Protein AF-A0A353CR56-F1 (afdb_monomer_lite)

Sequence (359 aa):
MKKGLVLVIVVLFAAVMALQYAQRKGRAPAAGGQPAGGEQGVALPDDASRAVVPDLTADYSGIFSQSSGYDSMAPAAGVYTFAACESGTVEAITRDHGRIWGHSVETGQGFTDEENREIYGMLSSLVACGVVRGGDIGACGSLPGEFSDAKNKKIGFHESPSGQCLADASKVLFASFSAGLTKSASACHMYLSSDRLKNSRLSPADACTAVASGLPDTCETLRKIFEGRNDETFGRTIPPECYLAFPRKQSDCRDAGCKELSQLYEAMAAKNPDRCPAGTLKQLCSAAITYDDKVCAAMQKKLSQTYCAHYAKLEKAKGKYLGMTAAEEKAARAADALNEKAAKERQEKLDKSIREQMR

pLDDT: mean 73.26, std 21.08, range [23.86, 97.62]

Structure (mmCIF, N/CA/C/O backbone):
data_AF-A0A353CR56-F1
#
_entry.id   AF-A0A353CR56-F1
#
loop_
_atom_site.group_PDB
_atom_site.id
_atom_site.type_symbol
_atom_site.label_atom_id
_atom_site.label_alt_id
_atom_site.label_comp_id
_atom_site.label_asym_id
_atom_site.label_entity_id
_atom_site.label_seq_id
_atom_site.pdbx_PDB_ins_code
_atom_site.Cartn_x
_atom_site.Cartn_y
_atom_site.Cartn_z
_atom_site.occupancy
_atom_site.B_iso_or_equiv
_atom_site.auth_seq_id
_atom_site.auth_comp_id
_atom_site.auth_asym_id
_atom_site.auth_atom_id
_atom_site.pdbx_PDB_model_num
ATOM 1 N N . MET A 1 1 ? -58.632 -5.780 32.288 1.00 52.41 1 MET A N 1
ATOM 2 C CA . MET A 1 1 ? -58.189 -4.935 31.152 1.00 52.41 1 MET A CA 1
ATOM 3 C C . MET A 1 1 ? -56.845 -5.338 30.511 1.00 52.41 1 MET A C 1
ATOM 5 O O . MET A 1 1 ? -56.470 -4.713 29.536 1.00 52.41 1 MET A O 1
ATOM 9 N N . LYS A 1 2 ? -56.123 -6.387 30.960 1.00 56.84 2 LYS A N 1
ATOM 10 C CA . LYS A 1 2 ? -54.829 -6.796 30.349 1.00 56.84 2 LYS A CA 1
ATOM 11 C C . LYS A 1 2 ? -54.921 -7.885 29.262 1.00 56.84 2 LYS A C 1
ATOM 13 O O . LYS A 1 2 ? -53.969 -8.086 28.522 1.00 56.84 2 LYS A O 1
ATOM 18 N N . LYS A 1 3 ? -56.069 -8.562 29.130 1.00 61.19 3 LYS A N 1
ATOM 19 C CA . LYS A 1 3 ? -56.271 -9.648 28.147 1.00 61.19 3 LYS A CA 1
ATOM 20 C C . LYS A 1 3 ? -56.607 -9.148 26.731 1.00 61.19 3 LYS A C 1
ATOM 22 O O . LYS A 1 3 ? -56.350 -9.858 25.771 1.00 61.19 3 LYS A O 1
ATOM 27 N N . GLY A 1 4 ? -57.111 -7.916 26.598 1.00 66.75 4 GLY A N 1
ATOM 28 C CA . GLY A 1 4 ? -57.407 -7.309 25.292 1.00 66.75 4 GLY A CA 1
ATOM 29 C C . GLY A 1 4 ? -56.159 -6.851 24.532 1.00 66.75 4 GLY A C 1
ATOM 30 O O . GLY A 1 4 ? -56.093 -7.005 23.319 1.00 66.75 4 GLY A O 1
ATOM 31 N N . LEU A 1 5 ? -55.133 -6.366 25.243 1.00 73.94 5 LEU A N 1
ATOM 32 C CA . LEU A 1 5 ? -53.907 -5.843 24.627 1.00 73.94 5 LEU A CA 1
ATOM 33 C C . LEU A 1 5 ? -53.109 -6.936 23.897 1.00 73.94 5 LEU A C 1
ATOM 35 O O . LEU A 1 5 ? -52.594 -6.709 22.809 1.00 73.94 5 LEU A O 1
ATOM 39 N N . VAL A 1 6 ? -53.059 -8.144 24.467 1.00 77.31 6 VAL A N 1
ATOM 40 C CA . VAL A 1 6 ? -52.368 -9.287 23.848 1.00 77.31 6 VAL A CA 1
ATOM 41 C C . VAL A 1 6 ? -53.055 -9.697 22.544 1.00 77.31 6 VAL A C 1
ATOM 43 O O . VAL A 1 6 ? -52.383 -9.992 21.562 1.00 77.31 6 VAL A O 1
ATOM 46 N N . LEU A 1 7 ? -54.389 -9.641 22.500 1.00 80.50 7 LEU A N 1
ATOM 47 C CA . LEU A 1 7 ? -55.160 -10.005 21.312 1.00 80.50 7 LEU A CA 1
ATOM 48 C C . LEU A 1 7 ? -54.949 -8.991 20.175 1.00 80.50 7 LEU A C 1
ATOM 50 O O . LEU A 1 7 ? -54.779 -9.390 19.027 1.00 80.50 7 LEU A O 1
ATOM 54 N N . VAL A 1 8 ? -54.838 -7.698 20.499 1.00 82.12 8 VAL A N 1
ATOM 55 C CA . VAL A 1 8 ? -54.502 -6.648 19.520 1.00 82.12 8 VAL A CA 1
ATOM 56 C C . VAL A 1 8 ? -53.094 -6.842 18.949 1.00 82.12 8 VAL A C 1
ATOM 58 O O . VAL A 1 8 ? -52.917 -6.745 17.738 1.00 82.12 8 VAL A O 1
ATOM 61 N N . ILE A 1 9 ? -52.103 -7.177 19.784 1.00 82.88 9 ILE A N 1
ATOM 62 C CA . ILE A 1 9 ? -50.715 -7.391 19.336 1.00 82.88 9 ILE A CA 1
ATOM 63 C C . ILE A 1 9 ? -50.610 -8.608 18.407 1.00 82.88 9 ILE A C 1
ATOM 65 O O . ILE A 1 9 ? -49.941 -8.534 17.378 1.00 82.88 9 ILE A O 1
ATOM 69 N N . VAL A 1 10 ? -51.303 -9.707 18.724 1.00 85.50 10 VAL A N 1
ATOM 70 C CA . VAL A 1 10 ? -51.298 -10.922 17.891 1.00 85.50 10 VAL A CA 1
ATOM 71 C C . VAL A 1 10 ? -51.952 -10.666 16.528 1.00 85.50 10 VAL A C 1
ATOM 73 O O . VAL A 1 10 ? -51.424 -11.102 15.506 1.00 85.50 10 VAL A O 1
ATOM 76 N N . VAL A 1 11 ? -53.050 -9.903 16.487 1.00 87.94 11 VAL A N 1
ATOM 77 C CA . VAL A 1 11 ? -53.709 -9.518 15.227 1.00 87.94 11 VAL A CA 1
ATOM 78 C C . VAL A 1 11 ? -52.810 -8.605 14.385 1.00 87.94 11 VAL A C 1
ATOM 80 O O . VAL A 1 11 ? -52.715 -8.792 13.172 1.00 87.94 11 VAL A O 1
ATOM 83 N N . LEU A 1 12 ? -52.088 -7.671 15.012 1.00 85.56 12 LEU A N 1
ATOM 84 C CA . LEU A 1 12 ? -51.149 -6.789 14.311 1.00 85.56 12 LEU A CA 1
ATOM 85 C C . LEU A 1 12 ? -49.965 -7.564 13.716 1.00 85.56 12 LEU A C 1
ATOM 87 O O . LEU A 1 12 ? -49.585 -7.325 12.571 1.00 85.56 12 LEU A O 1
ATOM 91 N N . PHE A 1 13 ? -49.423 -8.539 14.450 1.00 85.12 13 PHE A N 1
ATOM 92 C CA . PHE A 1 13 ? -48.342 -9.397 13.956 1.00 85.12 13 PHE A CA 1
ATOM 93 C C . PHE A 1 13 ? -48.787 -10.267 12.774 1.00 85.12 13 PHE A C 1
ATOM 95 O O . PHE A 1 13 ? -48.057 -10.399 11.789 1.00 85.12 13 PHE A O 1
ATOM 102 N N . ALA A 1 14 ? -50.006 -10.812 12.835 1.00 85.06 14 ALA A N 1
ATOM 103 C CA . ALA A 1 14 ? -50.590 -11.575 11.735 1.00 85.06 14 ALA A CA 1
ATOM 104 C C . ALA A 1 14 ? -50.808 -10.706 10.480 1.00 85.06 14 ALA A C 1
ATOM 106 O O . ALA A 1 14 ? -50.533 -11.156 9.367 1.00 85.06 14 ALA A O 1
ATOM 107 N N . ALA A 1 15 ? -51.223 -9.445 10.648 1.00 84.69 15 ALA A N 1
ATOM 108 C CA . ALA A 1 15 ? -51.404 -8.506 9.541 1.00 84.69 15 ALA A CA 1
ATOM 109 C C . ALA A 1 15 ? -50.075 -8.133 8.855 1.00 84.69 15 ALA A C 1
ATOM 111 O O . ALA A 1 15 ? -50.001 -8.118 7.625 1.00 84.69 15 ALA A O 1
ATOM 112 N N . VAL A 1 16 ? -49.005 -7.899 9.627 1.00 85.81 16 VAL A N 1
ATOM 113 C CA . VAL A 1 16 ? -47.663 -7.614 9.078 1.00 85.81 16 VAL A CA 1
ATOM 114 C C . VAL A 1 16 ? -47.111 -8.823 8.317 1.00 85.81 16 VAL A C 1
ATOM 116 O O . VAL A 1 16 ? -46.583 -8.667 7.215 1.00 85.81 16 VAL A O 1
ATOM 119 N N . MET A 1 17 ? -47.292 -10.035 8.851 1.00 78.88 17 MET A N 1
ATOM 120 C CA . MET A 1 17 ? -46.910 -11.276 8.167 1.00 78.88 17 MET A CA 1
ATOM 121 C C . MET A 1 17 ? -47.684 -11.477 6.855 1.00 78.88 17 MET A C 1
ATOM 123 O O . MET A 1 17 ? -47.084 -11.836 5.841 1.00 78.88 17 MET A O 1
ATOM 127 N N . ALA A 1 18 ? -48.990 -11.191 6.833 1.00 77.69 18 ALA A N 1
ATOM 128 C CA . ALA A 1 18 ? -49.805 -11.282 5.620 1.00 77.69 18 ALA A CA 1
ATOM 129 C C . ALA A 1 18 ? -49.363 -10.274 4.539 1.00 77.69 18 ALA A C 1
ATOM 131 O O . ALA A 1 18 ? -49.290 -10.628 3.361 1.00 77.69 18 ALA A O 1
ATOM 132 N N . LEU A 1 19 ? -48.994 -9.050 4.935 1.00 76.94 19 LEU A N 1
ATOM 133 C CA . LEU A 1 19 ? -48.444 -8.023 4.041 1.00 76.94 19 LEU A CA 1
ATOM 134 C C . LEU A 1 19 ? -47.088 -8.430 3.447 1.00 76.94 19 LEU A C 1
ATOM 136 O O . LEU A 1 19 ? -46.892 -8.321 2.236 1.00 76.94 19 LEU A O 1
ATOM 140 N N . GLN A 1 20 ? -46.173 -8.961 4.263 1.00 77.12 20 GLN A N 1
ATOM 141 C CA . GLN A 1 20 ? -44.883 -9.462 3.774 1.00 77.12 20 GLN A CA 1
ATOM 142 C C . GLN A 1 20 ? -45.050 -10.674 2.847 1.00 77.12 20 GLN A C 1
ATOM 144 O O . GLN A 1 20 ? -44.341 -10.796 1.846 1.00 77.12 20 GLN A O 1
ATOM 149 N N . TYR A 1 21 ? -46.010 -11.553 3.142 1.00 79.06 21 TYR A N 1
ATOM 150 C CA . TYR A 1 21 ? -46.332 -12.697 2.293 1.00 79.06 21 TYR A CA 1
ATOM 151 C C . TYR A 1 21 ? -46.914 -12.257 0.939 1.00 79.06 21 TYR A C 1
ATOM 153 O O . TYR A 1 21 ? -46.490 -12.767 -0.098 1.00 79.06 21 TYR A O 1
ATOM 161 N N . ALA A 1 22 ? -47.801 -11.257 0.913 1.00 74.56 22 ALA A N 1
ATOM 162 C CA . ALA A 1 22 ? -48.337 -10.692 -0.328 1.00 74.56 22 ALA A CA 1
ATOM 163 C C . ALA A 1 22 ? -47.251 -10.004 -1.180 1.00 74.56 22 ALA A C 1
ATOM 165 O O . ALA A 1 22 ? -47.207 -10.205 -2.394 1.00 74.56 22 ALA A O 1
ATOM 166 N N . GLN A 1 23 ? -46.317 -9.273 -0.556 1.00 70.00 23 GLN A N 1
ATOM 167 C CA . GLN A 1 23 ? -45.180 -8.661 -1.260 1.00 70.00 23 GLN A CA 1
ATOM 168 C C . GLN A 1 23 ? -44.222 -9.700 -1.859 1.00 70.00 23 GLN A C 1
ATOM 170 O O . GLN A 1 23 ? -43.692 -9.495 -2.951 1.00 70.00 23 GLN A O 1
ATOM 175 N N . ARG A 1 24 ? -44.019 -10.836 -1.181 1.00 63.50 24 ARG A N 1
ATOM 176 C CA . ARG A 1 24 ? -43.203 -11.944 -1.703 1.00 63.50 24 ARG A CA 1
ATOM 177 C C . ARG A 1 24 ? -43.911 -12.723 -2.811 1.00 63.50 24 ARG A C 1
ATOM 179 O O . ARG A 1 24 ? -43.245 -13.182 -3.730 1.00 63.50 24 ARG A O 1
ATOM 186 N N . LYS A 1 25 ? -45.242 -12.838 -2.760 1.00 62.38 25 LYS A N 1
ATOM 187 C CA . LYS A 1 25 ? -46.038 -13.565 -3.764 1.00 62.38 25 LYS A CA 1
ATOM 188 C C . LYS A 1 25 ? -46.331 -12.740 -5.030 1.00 62.38 25 LYS A C 1
ATOM 190 O O . LYS A 1 25 ? -46.610 -13.324 -6.069 1.00 62.38 25 LYS A O 1
ATOM 195 N N . GLY A 1 26 ? -46.235 -11.406 -4.960 1.00 43.53 26 GLY A N 1
ATOM 196 C CA . GLY A 1 26 ? -46.428 -10.487 -6.094 1.00 43.53 26 GLY A CA 1
ATOM 197 C C . GLY A 1 26 ? -45.198 -10.261 -6.986 1.00 43.53 26 GLY A C 1
ATOM 198 O O . GLY A 1 26 ? -45.321 -9.642 -8.040 1.00 43.53 26 GLY A O 1
ATOM 199 N N . ARG A 1 27 ? -44.014 -10.763 -6.608 1.00 40.84 27 ARG A N 1
ATOM 200 C CA . ARG A 1 27 ? -42.834 -10.770 -7.488 1.00 40.84 27 ARG A CA 1
ATOM 201 C C . ARG A 1 27 ? -42.826 -12.053 -8.316 1.00 40.84 27 ARG A C 1
ATOM 203 O O . ARG A 1 27 ? -42.249 -13.058 -7.913 1.00 40.84 27 ARG A O 1
ATOM 210 N N . ALA A 1 28 ? -43.485 -12.011 -9.472 1.00 36.09 28 ALA A N 1
ATOM 211 C CA . ALA A 1 28 ? -43.243 -12.986 -10.528 1.00 36.09 28 ALA A CA 1
ATOM 212 C C . ALA A 1 28 ? -41.765 -12.906 -10.981 1.00 36.09 28 ALA A C 1
ATOM 214 O O . ALA A 1 28 ? -41.190 -11.813 -10.996 1.00 36.09 28 ALA A O 1
ATOM 215 N N . PRO A 1 29 ? -41.136 -14.040 -11.328 1.00 42.19 29 PRO A N 1
ATOM 216 C CA . PRO A 1 29 ? -39.748 -14.080 -11.761 1.00 42.19 29 PRO A CA 1
ATOM 217 C C . PRO A 1 29 ? -39.631 -13.479 -13.166 1.00 42.19 29 PRO A C 1
ATOM 219 O O . PRO A 1 29 ? -40.310 -13.926 -14.090 1.00 42.19 29 PRO A O 1
ATOM 222 N N . ALA A 1 30 ? -38.752 -12.492 -13.352 1.00 35.91 30 ALA A N 1
ATOM 223 C CA . ALA A 1 30 ? -38.241 -12.210 -14.688 1.00 35.91 30 ALA A CA 1
ATOM 224 C C . ALA A 1 30 ? -37.395 -13.423 -15.104 1.00 35.91 30 ALA A C 1
ATOM 226 O O . ALA A 1 30 ? -36.447 -13.798 -14.413 1.00 35.91 30 ALA A O 1
ATOM 227 N N . ALA A 1 31 ? -37.849 -14.092 -16.159 1.00 34.34 31 ALA A N 1
ATOM 228 C CA . ALA A 1 31 ? -37.399 -15.396 -16.608 1.00 34.34 31 ALA A CA 1
ATOM 229 C C . ALA A 1 31 ? -35.879 -15.468 -16.827 1.00 34.34 31 ALA A C 1
ATOM 231 O O . ALA A 1 31 ? -35.292 -14.637 -17.516 1.00 34.34 31 ALA A O 1
ATOM 232 N N . GLY A 1 32 ? -35.270 -16.510 -16.260 1.00 34.12 32 GLY A N 1
ATOM 233 C CA . GLY A 1 32 ? -33.962 -17.004 -16.664 1.00 34.12 32 GLY A CA 1
ATOM 234 C C . GLY A 1 32 ? -34.053 -17.892 -17.905 1.00 34.12 32 GLY A C 1
ATOM 235 O O . GLY A 1 32 ? -35.124 -18.378 -18.270 1.00 34.12 32 GLY A O 1
ATOM 236 N N . GLY A 1 33 ? -32.898 -18.142 -18.513 1.00 27.69 33 GLY A N 1
ATOM 237 C CA . GLY A 1 33 ? -32.748 -19.133 -19.569 1.00 27.69 33 GLY A CA 1
ATOM 238 C C . GLY A 1 33 ? -31.311 -19.239 -20.059 1.00 27.69 33 GLY A C 1
ATOM 239 O O . GLY A 1 33 ? -30.980 -18.719 -21.114 1.00 27.69 33 GLY A O 1
ATOM 240 N N . GLN A 1 34 ? -30.469 -19.930 -19.294 1.00 35.31 34 GLN A N 1
ATOM 241 C CA . GLN A 1 34 ? -29.255 -20.565 -19.810 1.00 35.31 34 GLN A CA 1
ATOM 242 C C . GLN A 1 34 ? -29.620 -22.013 -20.178 1.00 35.31 34 GLN A C 1
ATOM 244 O O . GLN A 1 34 ? -30.322 -22.669 -19.403 1.00 35.31 34 GLN A O 1
ATOM 249 N N . PRO A 1 35 ? -29.123 -22.533 -21.310 1.00 34.38 35 PRO A N 1
ATOM 250 C CA . PRO A 1 35 ? -28.463 -23.829 -21.248 1.00 34.38 35 PRO A CA 1
ATOM 251 C C . PRO A 1 35 ? -27.080 -23.810 -21.916 1.00 34.38 35 PRO A C 1
ATOM 253 O O . PRO A 1 35 ? -26.704 -22.896 -22.642 1.00 34.38 35 PRO A O 1
ATOM 256 N N . ALA A 1 36 ? -26.311 -24.827 -21.552 1.00 36.72 36 ALA A N 1
ATOM 257 C CA . ALA A 1 36 ? -24.879 -25.000 -21.728 1.00 36.72 36 ALA A CA 1
ATOM 258 C C . ALA A 1 36 ? -24.388 -25.206 -23.176 1.00 36.72 36 ALA A C 1
ATOM 260 O O . ALA A 1 36 ? -25.083 -25.801 -23.993 1.00 36.72 36 ALA A O 1
ATOM 261 N N . GLY A 1 37 ? -23.108 -24.866 -23.390 1.00 35.12 37 GLY A N 1
ATOM 262 C CA . GLY A 1 37 ? -22.206 -25.532 -24.339 1.00 35.12 37 GLY A CA 1
ATOM 263 C C . GLY A 1 37 ? -22.071 -24.892 -25.723 1.00 35.12 37 GLY A C 1
ATOM 264 O O . GLY A 1 37 ? -22.938 -25.065 -26.568 1.00 35.12 37 GLY A O 1
ATOM 265 N N . GLY A 1 38 ? -20.927 -24.248 -25.978 1.00 24.66 38 GLY A N 1
ATOM 266 C CA . GLY A 1 38 ? -20.474 -23.881 -27.324 1.00 24.66 38 GLY A CA 1
ATOM 267 C C . GLY A 1 38 ? -19.598 -22.630 -27.336 1.00 24.66 38 GLY A C 1
ATOM 268 O O . GLY A 1 38 ? -20.040 -21.562 -26.924 1.00 24.66 38 GLY A O 1
ATOM 269 N N . GLU A 1 39 ? -18.353 -22.765 -27.795 1.00 42.84 39 GLU A N 1
ATOM 270 C CA . GLU A 1 39 ? -17.490 -21.645 -28.177 1.00 42.84 39 GLU A CA 1
ATOM 271 C C . GLU A 1 39 ? -18.221 -20.726 -29.165 1.00 42.84 39 GLU A C 1
ATOM 273 O O . GLU A 1 39 ? -18.675 -21.200 -30.202 1.00 42.84 39 GLU A O 1
ATOM 278 N N . GLN A 1 40 ? -18.301 -19.425 -28.873 1.00 27.00 40 GLN A N 1
ATOM 279 C CA . GLN A 1 40 ? -18.335 -18.348 -29.870 1.00 27.00 40 GLN A CA 1
ATOM 280 C C . GLN A 1 40 ? -18.249 -16.991 -29.165 1.00 27.00 40 GLN A C 1
ATOM 282 O O . GLN A 1 40 ? -19.062 -16.656 -28.303 1.00 27.00 40 GLN A O 1
ATOM 287 N N . GLY A 1 41 ? -17.218 -16.221 -29.519 1.00 36.06 41 GLY A N 1
ATOM 288 C CA . GLY A 1 41 ? -17.051 -14.843 -29.077 1.00 36.06 41 GLY A CA 1
ATOM 289 C C . GLY A 1 41 ? -18.220 -13.977 -29.539 1.00 36.06 41 GLY A C 1
ATOM 290 O O . GLY A 1 41 ? -18.634 -14.043 -30.694 1.00 36.06 41 GLY A O 1
ATOM 291 N N . VAL A 1 42 ? -18.732 -13.152 -28.631 1.00 27.70 42 VAL A N 1
ATOM 292 C CA . VAL A 1 42 ? -19.691 -12.097 -28.957 1.00 27.70 42 VAL A CA 1
ATOM 293 C C . VAL A 1 42 ? -18.906 -10.798 -29.089 1.00 27.70 42 VAL A C 1
ATOM 295 O O . VAL A 1 42 ? -18.254 -10.359 -28.141 1.00 27.70 42 VAL A O 1
ATOM 298 N N . ALA A 1 43 ? -18.933 -10.223 -30.291 1.00 33.66 43 ALA A N 1
ATOM 299 C CA . ALA A 1 43 ? -18.340 -8.930 -30.597 1.00 33.66 43 ALA A CA 1
ATOM 300 C C . ALA A 1 43 ? -18.988 -7.826 -29.746 1.00 33.66 43 ALA A C 1
ATOM 302 O O . ALA A 1 43 ? -20.214 -7.743 -29.646 1.00 33.66 43 ALA A O 1
ATOM 303 N N . LEU A 1 44 ? -18.155 -6.982 -29.136 1.00 28.72 44 LEU A N 1
ATOM 304 C CA . LEU A 1 44 ? -18.598 -5.740 -28.507 1.00 28.72 44 LEU A CA 1
ATOM 305 C C . LEU A 1 44 ? -19.064 -4.758 -29.601 1.00 28.72 44 LEU A C 1
ATOM 307 O O . LEU A 1 44 ? -18.445 -4.726 -30.664 1.00 28.72 44 LEU A O 1
ATOM 311 N N . PRO A 1 45 ? -20.127 -3.965 -29.366 1.00 29.77 45 PRO A N 1
ATOM 312 C CA . PRO A 1 45 ? -20.581 -2.940 -30.304 1.00 29.77 45 PRO A CA 1
ATOM 313 C C . PRO A 1 45 ? -19.456 -1.933 -30.601 1.00 29.77 45 PRO A C 1
ATOM 315 O O . PRO A 1 45 ? -18.731 -1.533 -29.686 1.00 29.77 45 PRO A O 1
ATOM 318 N N . ASP A 1 46 ? -19.332 -1.529 -31.872 1.00 32.50 46 ASP A N 1
ATOM 319 C CA . ASP A 1 46 ? -18.215 -0.740 -32.434 1.00 32.50 46 ASP A CA 1
ATOM 320 C C . ASP A 1 46 ? -17.907 0.574 -31.685 1.00 32.50 46 ASP A C 1
ATOM 322 O O . ASP A 1 46 ? -16.794 1.103 -31.758 1.00 32.50 46 ASP A O 1
ATOM 326 N N . ASP A 1 47 ? -18.840 1.059 -30.870 1.00 27.83 47 ASP A N 1
ATOM 327 C CA . ASP A 1 47 ? -18.722 2.325 -30.150 1.00 27.83 47 ASP A CA 1
ATOM 328 C C . ASP A 1 47 ? -17.982 2.221 -28.798 1.00 27.83 47 ASP A C 1
ATOM 330 O O . ASP A 1 47 ? -17.661 3.243 -28.192 1.00 27.83 47 ASP A O 1
ATOM 334 N N . ALA A 1 48 ? -17.615 1.016 -28.339 1.00 27.91 48 ALA A N 1
ATOM 335 C CA . ALA A 1 48 ? -16.754 0.828 -27.158 1.00 27.91 48 ALA A CA 1
ATOM 336 C C . ALA A 1 48 ? -15.248 1.018 -27.453 1.00 27.91 48 ALA A C 1
ATOM 338 O O . ALA A 1 48 ? -14.417 0.943 -26.548 1.00 27.91 48 ALA A O 1
ATOM 339 N N . SER A 1 49 ? -14.880 1.281 -28.713 1.00 29.23 49 SER A N 1
ATOM 340 C CA . SER A 1 49 ? -13.492 1.494 -29.153 1.00 29.23 49 SER A CA 1
ATOM 341 C C . SER A 1 49 ? -13.014 2.950 -29.043 1.00 29.23 49 SER A C 1
ATOM 343 O O . SER A 1 49 ? -11.843 3.244 -29.285 1.00 29.23 49 SER A O 1
ATOM 345 N N . ARG A 1 50 ? -13.886 3.873 -28.621 1.00 29.25 50 ARG A N 1
ATOM 346 C CA . ARG A 1 50 ? -13.519 5.260 -28.311 1.00 29.25 50 ARG A CA 1
ATOM 347 C C . ARG A 1 50 ? -13.720 5.544 -26.830 1.00 29.25 50 ARG A C 1
ATOM 349 O O . ARG A 1 50 ? -14.465 6.441 -26.448 1.00 29.25 50 ARG A O 1
ATOM 356 N N . ALA A 1 51 ? -12.991 4.811 -25.990 1.00 25.77 51 ALA A N 1
ATOM 357 C CA . ALA A 1 51 ? -12.537 5.416 -24.748 1.00 25.77 51 ALA A CA 1
ATOM 358 C C . ALA A 1 51 ? -11.716 6.642 -25.159 1.00 25.77 51 ALA A C 1
ATOM 360 O O . ALA A 1 51 ? -10.616 6.518 -25.697 1.00 25.77 51 ALA A O 1
ATOM 361 N N . VAL A 1 52 ? -12.318 7.819 -25.000 1.00 25.33 52 VAL A N 1
ATOM 362 C CA . VAL A 1 52 ? -11.615 9.095 -24.996 1.00 25.33 52 VAL A CA 1
ATOM 363 C C . VAL A 1 52 ? -10.441 8.904 -24.048 1.00 25.33 52 VAL A C 1
ATOM 365 O O . VAL A 1 52 ? -10.639 8.803 -22.841 1.00 25.33 52 VAL A O 1
ATOM 368 N N . VAL A 1 53 ? -9.237 8.761 -24.604 1.00 28.08 53 VAL A N 1
ATOM 369 C CA . VAL A 1 53 ? -7.995 8.906 -23.853 1.00 28.08 53 VAL A CA 1
ATOM 370 C C . VAL A 1 53 ? -8.061 10.335 -23.330 1.00 28.08 53 VAL A C 1
ATOM 372 O O . VAL A 1 53 ? -8.045 11.254 -24.154 1.00 28.08 53 VAL A O 1
ATOM 375 N N . PRO A 1 54 ? -8.240 10.558 -22.016 1.00 2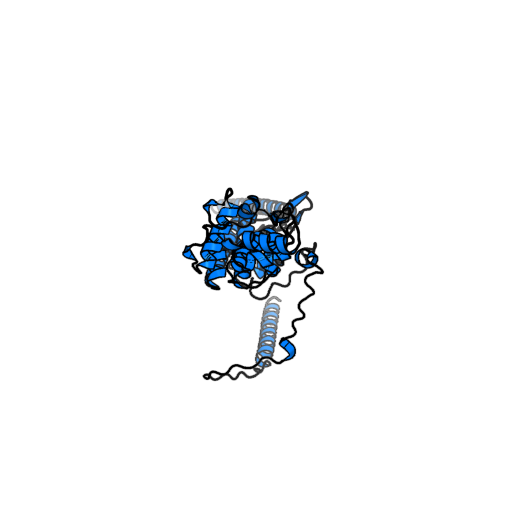7.95 54 PRO A N 1
ATOM 376 C CA . PRO A 1 54 ? -8.171 11.904 -21.488 1.00 27.95 54 PRO A CA 1
ATOM 377 C C . PRO A 1 54 ? -6.787 12.423 -21.848 1.00 27.95 54 PRO A C 1
ATOM 379 O O . PRO A 1 54 ? -5.794 11.713 -21.680 1.00 27.95 54 PRO A O 1
ATOM 382 N N . ASP A 1 55 ? -6.750 13.619 -22.413 1.00 23.86 55 ASP A N 1
ATOM 383 C CA . ASP A 1 55 ? -5.530 14.326 -22.756 1.00 23.86 55 ASP A CA 1
ATOM 384 C C . ASP A 1 55 ? -4.590 14.324 -21.533 1.00 23.86 55 ASP A C 1
ATOM 386 O O . ASP A 1 55 ? -4.845 14.987 -20.527 1.00 23.86 55 ASP A O 1
ATOM 390 N N . LEU A 1 56 ? -3.536 13.499 -21.586 1.00 33.72 56 LEU A N 1
ATOM 391 C CA . LEU A 1 56 ? -2.648 13.136 -20.464 1.00 33.72 56 LEU A CA 1
ATOM 392 C C . LEU A 1 56 ? -1.774 14.303 -19.964 1.00 33.72 56 LEU A C 1
ATOM 394 O O . LEU A 1 56 ? -0.893 14.110 -19.123 1.00 33.72 56 LEU A O 1
ATOM 398 N N . THR A 1 57 ? -2.010 15.514 -20.467 1.00 29.69 57 THR A N 1
ATOM 399 C CA . THR A 1 57 ? -1.325 16.747 -20.069 1.00 29.69 57 THR A CA 1
ATOM 400 C C . THR A 1 57 ? -2.163 17.690 -19.208 1.00 29.69 57 THR A C 1
ATOM 402 O O . THR A 1 57 ? -1.606 18.652 -18.682 1.00 29.69 57 THR A O 1
ATOM 405 N N . ALA A 1 58 ? -3.451 17.417 -18.987 1.00 28.92 58 ALA A N 1
ATOM 406 C CA . ALA A 1 58 ? -4.287 18.218 -18.099 1.00 28.92 58 ALA A CA 1
ATOM 407 C C . ALA A 1 58 ? -4.815 17.362 -16.938 1.00 28.92 58 ALA A C 1
ATOM 409 O O . ALA A 1 58 ? -5.536 16.393 -17.135 1.00 28.92 58 ALA A O 1
ATOM 410 N N . ASP A 1 59 ? -4.471 17.769 -15.717 1.00 31.27 59 ASP A N 1
ATOM 411 C CA . ASP A 1 59 ? -5.082 17.326 -14.459 1.00 31.27 59 ASP A CA 1
ATOM 412 C C . ASP A 1 59 ? -4.598 16.022 -13.787 1.00 31.27 59 ASP A C 1
ATOM 414 O O . ASP A 1 59 ? -5.373 15.203 -13.297 1.00 31.27 59 ASP A O 1
ATOM 418 N N . TYR A 1 60 ? -3.286 15.924 -13.533 1.00 32.78 60 TYR A N 1
ATOM 419 C CA . TYR A 1 60 ? -2.794 15.130 -12.386 1.00 32.78 60 TYR A CA 1
ATOM 420 C C . TYR A 1 60 ? -3.326 15.647 -11.036 1.00 32.78 60 TYR A C 1
ATOM 422 O O . TYR A 1 60 ? -3.240 14.934 -10.038 1.00 32.78 60 TYR A O 1
ATOM 430 N N . SER A 1 61 ? -3.914 16.849 -10.989 1.00 33.06 61 SER A N 1
ATOM 431 C CA . SER A 1 61 ? -4.569 17.355 -9.786 1.00 33.06 61 SER A CA 1
ATOM 432 C C . SER A 1 61 ? -5.796 16.522 -9.400 1.00 33.06 61 SER A C 1
ATOM 434 O O . SER A 1 61 ? -6.105 16.478 -8.223 1.00 33.06 61 SER A O 1
ATOM 436 N N . GLY A 1 62 ? -6.421 15.775 -10.325 1.00 33.19 62 GLY A N 1
ATOM 437 C CA . GLY A 1 62 ? -7.595 14.930 -10.065 1.00 33.19 62 GLY A CA 1
ATOM 438 C C . GLY A 1 62 ? -7.323 13.660 -9.244 1.00 33.19 62 GLY A C 1
ATOM 439 O O . GLY A 1 62 ? -8.173 13.240 -8.468 1.00 33.19 62 GLY A O 1
ATOM 440 N N . ILE A 1 63 ? -6.121 13.074 -9.346 1.00 38.38 63 ILE A N 1
ATOM 441 C CA . ILE A 1 63 ? -5.715 11.900 -8.536 1.00 38.38 63 ILE A CA 1
ATOM 442 C C . ILE A 1 63 ? -5.405 12.325 -7.087 1.00 38.38 63 ILE A C 1
ATOM 444 O O . ILE A 1 63 ? -5.621 11.563 -6.140 1.00 38.38 63 ILE A O 1
ATOM 448 N N . PHE A 1 64 ? -4.955 13.574 -6.918 1.00 34.16 64 PHE A N 1
ATOM 449 C CA . PHE A 1 64 ? -4.738 14.233 -5.627 1.00 34.16 64 PHE A CA 1
ATOM 450 C C . PHE A 1 64 ? -5.941 15.081 -5.164 1.00 34.16 64 PHE A C 1
ATOM 452 O O . PHE A 1 64 ? -5.963 15.531 -4.022 1.00 34.16 64 PHE A O 1
ATOM 459 N N . SER A 1 65 ? -6.965 15.256 -6.005 1.00 35.47 65 SER A N 1
ATOM 460 C CA . SER A 1 65 ? -8.254 15.886 -5.694 1.00 35.47 65 SER A CA 1
ATOM 461 C C . SER A 1 65 ? -9.148 14.845 -5.035 1.00 35.47 65 SER A C 1
ATOM 463 O O . SER A 1 65 ? -10.211 14.464 -5.520 1.00 35.47 65 SER A O 1
ATOM 465 N N . GLN A 1 66 ? -8.674 14.310 -3.918 1.00 39.69 66 GLN A N 1
ATOM 466 C CA . GLN A 1 66 ? -9.551 13.586 -3.019 1.00 39.69 66 GLN A CA 1
ATOM 467 C C . GLN A 1 66 ? -10.244 14.619 -2.155 1.00 39.69 66 GLN A C 1
ATOM 469 O O . GLN A 1 66 ? -9.620 15.563 -1.668 1.00 39.69 66 GLN A O 1
ATOM 474 N N . SER A 1 67 ? -11.561 14.468 -2.031 1.00 35.41 67 SER A N 1
ATOM 475 C CA . SER A 1 67 ? -12.393 15.376 -1.264 1.00 35.41 67 SER A CA 1
ATOM 476 C C . SER A 1 67 ? -11.753 15.610 0.102 1.00 35.41 67 SER A C 1
ATOM 478 O O . SER A 1 67 ? -11.614 14.692 0.906 1.00 35.41 67 SER A O 1
ATOM 480 N N . SER A 1 68 ? -11.430 16.866 0.399 1.00 36.09 68 SER A N 1
ATOM 481 C CA . SER A 1 68 ? -11.038 17.315 1.739 1.00 36.09 68 SER A CA 1
ATOM 482 C C . SER A 1 68 ? -12.136 17.073 2.792 1.00 36.09 68 SER A C 1
ATOM 484 O O . SER A 1 68 ? -11.949 17.377 3.966 1.00 36.09 68 SER A O 1
ATOM 486 N N . GLY A 1 69 ? -13.297 16.555 2.372 1.00 37.56 69 GLY A N 1
ATOM 487 C CA . GLY A 1 69 ? -14.400 16.106 3.207 1.00 37.56 69 GLY A CA 1
ATOM 488 C C . GLY A 1 69 ? -14.505 14.581 3.256 1.00 37.56 69 GLY A C 1
ATOM 489 O O . GLY A 1 69 ? -14.492 13.895 2.232 1.00 37.56 69 GLY A O 1
ATOM 490 N N . TYR A 1 70 ? -14.678 14.067 4.470 1.00 43.12 70 TYR A N 1
ATOM 491 C CA . TYR A 1 70 ? -14.874 12.657 4.810 1.00 43.12 70 TYR A CA 1
ATOM 492 C C . TYR A 1 70 ? -16.281 12.109 4.445 1.00 43.12 70 TYR A C 1
ATOM 494 O O . TYR A 1 70 ? -16.620 11.001 4.852 1.00 43.12 70 TYR A O 1
ATOM 502 N N . ASP A 1 71 ? -17.081 12.826 3.644 1.00 32.38 71 ASP A N 1
ATOM 503 C CA . ASP A 1 71 ? -18.533 12.585 3.517 1.00 32.38 71 ASP A CA 1
ATOM 504 C C . ASP A 1 71 ? -19.000 11.776 2.290 1.00 32.38 71 ASP A C 1
ATOM 506 O O . ASP A 1 71 ? -20.130 11.301 2.264 1.00 32.38 71 ASP A O 1
ATOM 510 N N . SER A 1 72 ? -18.175 11.552 1.267 1.00 34.53 72 SER A N 1
ATOM 511 C CA . SER A 1 72 ? -18.611 10.901 0.013 1.00 34.53 72 SER A CA 1
ATOM 512 C C . SER A 1 72 ? -17.774 9.678 -0.374 1.00 34.53 72 SER A C 1
ATOM 514 O O . SER A 1 72 ? -16.853 9.758 -1.182 1.00 34.53 72 SER A O 1
ATOM 516 N N . MET A 1 73 ? -18.014 8.529 0.264 1.00 44.19 73 MET A N 1
ATOM 517 C CA . MET A 1 73 ? -17.571 7.254 -0.309 1.00 44.19 73 MET A CA 1
ATOM 518 C C . MET A 1 73 ? -18.808 6.500 -0.758 1.00 44.19 73 MET A C 1
ATOM 520 O O . MET A 1 73 ? -19.599 6.057 0.069 1.00 44.19 73 MET A O 1
ATOM 524 N N . ALA A 1 74 ? -18.941 6.321 -2.068 1.00 35.81 74 ALA A N 1
ATOM 525 C CA . ALA A 1 74 ? -19.562 5.110 -2.566 1.00 35.81 74 ALA A CA 1
ATOM 526 C C . ALA A 1 74 ? -18.490 4.010 -2.455 1.00 35.81 74 ALA A C 1
ATOM 528 O O . ALA A 1 74 ? -17.374 4.218 -2.941 1.00 35.81 74 ALA A O 1
ATOM 529 N N . PRO A 1 75 ? -18.760 2.882 -1.784 1.00 39.25 75 PRO A N 1
ATOM 530 C CA . PRO A 1 75 ? -17.823 1.770 -1.759 1.00 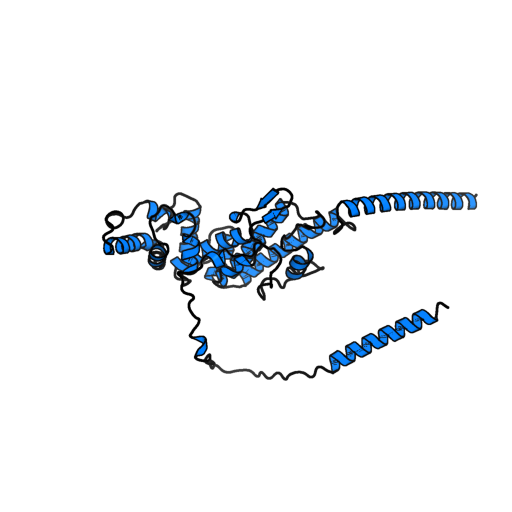39.25 75 PRO A CA 1
ATOM 531 C C . PRO A 1 75 ? -17.527 1.362 -3.204 1.00 39.25 75 PRO A C 1
ATOM 533 O O . PRO A 1 75 ? -18.449 1.167 -3.998 1.00 39.25 75 PRO A O 1
ATOM 536 N N . ALA A 1 76 ? -16.243 1.253 -3.560 1.00 41.53 76 ALA A N 1
ATOM 537 C CA . ALA A 1 76 ? -15.861 0.615 -4.811 1.00 41.53 76 ALA A CA 1
ATOM 538 C C . ALA A 1 76 ? -16.481 -0.789 -4.801 1.00 41.53 76 ALA A C 1
ATOM 540 O O . ALA A 1 76 ? -16.185 -1.597 -3.911 1.00 41.53 76 ALA A O 1
ATOM 541 N N . ALA A 1 77 ? -17.420 -1.031 -5.717 1.00 37.97 77 ALA A N 1
ATOM 542 C CA . ALA A 1 77 ? -18.239 -2.233 -5.716 1.00 37.97 77 ALA A CA 1
ATOM 543 C C . ALA A 1 77 ? -17.338 -3.481 -5.674 1.00 37.97 77 ALA A C 1
ATOM 545 O O . ALA A 1 77 ? -16.529 -3.700 -6.571 1.00 37.97 77 ALA A O 1
ATOM 546 N N . GLY A 1 78 ? -17.467 -4.284 -4.613 1.00 40.62 78 GLY A N 1
ATOM 547 C CA . GLY A 1 78 ? -16.795 -5.582 -4.481 1.00 40.62 78 GLY A CA 1
ATOM 548 C C . GLY A 1 78 ? -15.515 -5.635 -3.636 1.00 40.62 78 GLY A C 1
ATOM 549 O O . GLY A 1 78 ? -15.023 -6.736 -3.413 1.00 40.62 78 GLY A O 1
ATOM 550 N N . VAL A 1 79 ? -14.989 -4.517 -3.113 1.00 44.56 79 VAL A N 1
ATOM 551 C CA . VAL A 1 79 ? -13.762 -4.542 -2.274 1.00 44.56 79 VAL A CA 1
ATOM 552 C C . VAL A 1 79 ? -14.064 -4.743 -0.774 1.00 44.56 79 VAL A C 1
ATOM 554 O O . VAL A 1 79 ? -13.232 -5.261 -0.033 1.00 44.56 79 VAL A O 1
ATOM 557 N N . TYR A 1 80 ? -15.276 -4.403 -0.315 1.00 48.31 80 TYR A N 1
ATOM 558 C CA . TYR A 1 80 ? -15.588 -4.230 1.117 1.00 48.31 80 TYR A CA 1
ATOM 559 C C . TYR A 1 80 ? -16.707 -5.143 1.674 1.00 48.31 80 TYR A C 1
ATOM 561 O O . TYR A 1 80 ? -17.148 -4.974 2.811 1.00 48.31 80 TYR A O 1
ATOM 569 N N . THR A 1 81 ? -17.147 -6.163 0.932 1.00 44.78 81 THR A N 1
ATOM 570 C CA . THR A 1 81 ? -18.395 -6.909 1.212 1.00 44.78 81 THR A CA 1
ATOM 571 C C . THR A 1 81 ? -18.308 -8.021 2.279 1.00 44.78 81 THR A C 1
ATOM 573 O O . THR A 1 81 ? -19.121 -8.944 2.264 1.00 44.78 81 THR A O 1
ATOM 576 N N . PHE A 1 82 ? -17.348 -8.003 3.209 1.00 47.47 82 PHE A N 1
ATOM 577 C CA . PHE A 1 82 ? -17.104 -9.147 4.114 1.00 47.47 82 PHE A CA 1
ATOM 578 C C . PHE A 1 82 ? -17.482 -8.886 5.561 1.00 47.47 82 PHE A C 1
ATOM 580 O O . PHE A 1 82 ? -17.158 -7.824 6.067 1.00 47.47 82 PHE A O 1
ATOM 587 N N . ALA A 1 83 ? -18.085 -9.869 6.241 1.00 45.44 83 ALA A N 1
ATOM 588 C CA . ALA A 1 83 ? -18.332 -9.861 7.687 1.00 45.44 83 ALA A CA 1
ATOM 589 C C . ALA A 1 83 ? -17.006 -9.708 8.455 1.00 45.44 83 ALA A C 1
ATOM 591 O O . ALA A 1 83 ? -16.172 -10.609 8.409 1.00 45.44 83 ALA A O 1
ATOM 592 N N . ALA A 1 84 ? -16.784 -8.572 9.118 1.00 50.50 84 ALA A N 1
ATOM 593 C CA . ALA A 1 84 ? -15.586 -8.344 9.913 1.00 50.50 84 ALA A CA 1
ATOM 594 C C . ALA A 1 84 ? -15.745 -8.772 11.376 1.00 50.50 84 ALA A C 1
ATOM 596 O O . ALA A 1 84 ? -14.708 -8.943 11.993 1.00 50.50 84 ALA A O 1
ATOM 597 N N . CYS A 1 85 ? -16.968 -9.006 11.883 1.00 55.47 85 CYS A N 1
ATOM 598 C CA . CYS A 1 85 ? -17.303 -9.614 13.187 1.00 55.47 85 CYS A CA 1
ATOM 599 C C . CYS A 1 85 ? -18.673 -10.334 13.090 1.00 55.47 85 CYS A C 1
ATOM 601 O O . CYS A 1 85 ? -19.401 -10.112 12.119 1.00 55.47 85 CYS A O 1
ATOM 603 N N . GLU A 1 86 ? -19.091 -11.111 14.108 1.00 47.72 86 GLU A N 1
ATOM 604 C CA . GLU A 1 86 ? -20.474 -11.651 14.220 1.00 47.72 86 GLU A CA 1
ATOM 605 C C . GLU A 1 86 ? -21.564 -10.557 14.113 1.00 47.72 86 GLU A C 1
ATOM 607 O O . GLU A 1 86 ? -22.720 -10.854 13.818 1.00 47.72 86 GLU A O 1
ATOM 612 N N . SER A 1 87 ? -21.187 -9.286 14.294 1.00 41.50 87 SER A N 1
ATOM 613 C CA . SER A 1 87 ? -22.050 -8.104 14.272 1.00 41.50 87 SER A CA 1
ATOM 614 C C . SER A 1 87 ? -22.014 -7.248 12.991 1.00 41.50 87 SER A C 1
ATOM 616 O O . SER A 1 87 ? -22.758 -6.272 12.934 1.00 41.50 87 SER A O 1
ATOM 618 N N . GLY A 1 88 ? -21.238 -7.563 11.938 1.00 48.50 88 GLY A N 1
ATOM 619 C CA . GLY A 1 88 ? -21.322 -6.761 10.699 1.00 48.50 88 GLY A CA 1
ATOM 620 C C . GLY A 1 88 ? -20.221 -6.949 9.657 1.00 48.50 88 GLY A C 1
ATOM 621 O O . GLY A 1 88 ? -19.225 -7.624 9.901 1.00 48.50 88 GLY A O 1
ATOM 622 N N . THR A 1 89 ? -20.411 -6.345 8.475 1.00 53.62 89 THR A N 1
ATOM 623 C CA . THR A 1 89 ? -19.423 -6.291 7.383 1.00 53.62 89 THR A CA 1
ATOM 624 C C . THR A 1 89 ? -18.409 -5.162 7.553 1.00 53.62 89 THR A C 1
ATOM 626 O O . THR A 1 89 ? -18.676 -4.196 8.249 1.00 53.62 89 THR A O 1
ATOM 629 N N . VAL A 1 90 ? -17.251 -5.257 6.901 1.00 52.25 90 VAL A N 1
ATOM 630 C CA . VAL A 1 90 ? -16.264 -4.185 6.724 1.00 52.25 90 VAL A CA 1
ATOM 631 C C . VAL A 1 90 ? -16.959 -2.900 6.264 1.00 52.25 90 VAL A C 1
ATOM 633 O O . VAL A 1 90 ? -16.742 -1.832 6.826 1.00 52.25 90 VAL A O 1
ATOM 636 N N . GLU A 1 91 ? -17.874 -3.016 5.309 1.00 53.53 91 GLU A N 1
ATOM 637 C CA . GLU A 1 91 ? -18.731 -1.925 4.849 1.00 53.53 91 GLU A CA 1
ATOM 638 C C . GLU A 1 91 ? -19.670 -1.390 5.947 1.00 53.53 91 GLU A C 1
ATOM 640 O O . GLU A 1 91 ? -19.774 -0.178 6.124 1.00 53.53 91 GLU A O 1
ATOM 645 N N . ALA A 1 92 ? -20.289 -2.266 6.749 1.00 50.28 92 ALA A N 1
ATOM 646 C CA . ALA A 1 92 ? -21.095 -1.863 7.905 1.00 50.28 92 ALA A CA 1
ATOM 647 C C . ALA A 1 92 ? -20.251 -1.152 8.976 1.00 50.28 92 ALA A C 1
ATOM 649 O O . ALA A 1 92 ? -20.665 -0.132 9.502 1.00 50.28 92 ALA A O 1
ATOM 650 N N . ILE A 1 93 ? -19.031 -1.617 9.230 1.00 50.22 93 ILE A N 1
ATOM 651 C CA . ILE A 1 93 ? -18.085 -1.003 10.166 1.00 50.22 93 ILE A CA 1
ATOM 652 C C . ILE A 1 93 ? -17.637 0.373 9.681 1.00 50.22 93 ILE A C 1
ATOM 654 O O . ILE A 1 93 ? -17.582 1.310 10.470 1.00 50.22 93 ILE A O 1
ATOM 658 N N . THR A 1 94 ? -17.357 0.516 8.385 1.00 53.41 94 THR A N 1
ATOM 659 C CA . THR A 1 94 ? -16.973 1.807 7.789 1.00 53.41 94 THR A CA 1
ATOM 660 C C . THR A 1 94 ? -18.129 2.809 7.853 1.00 53.41 94 THR A C 1
ATOM 662 O O . THR A 1 94 ? -17.917 4.007 8.021 1.00 53.41 94 THR A O 1
ATOM 665 N N . ARG A 1 95 ? -19.368 2.318 7.743 1.00 52.50 95 ARG A N 1
ATOM 666 C CA . ARG A 1 95 ? -20.582 3.121 7.913 1.00 52.50 95 ARG A CA 1
ATOM 667 C C . ARG A 1 95 ? -20.819 3.506 9.378 1.00 52.50 95 ARG A C 1
ATOM 669 O O . ARG A 1 95 ? -21.177 4.648 9.638 1.00 52.50 95 ARG A O 1
ATOM 676 N N . ASP A 1 96 ? -20.613 2.581 10.311 1.00 46.19 96 ASP A N 1
ATOM 677 C CA . ASP A 1 96 ? -21.002 2.741 11.719 1.00 46.19 96 ASP A CA 1
ATOM 678 C C . ASP A 1 96 ? -19.902 3.413 12.576 1.00 46.19 96 ASP A C 1
ATOM 680 O O . ASP A 1 96 ? -20.197 3.992 13.618 1.00 46.19 96 ASP A O 1
ATOM 684 N N . HIS A 1 97 ? -18.638 3.388 12.135 1.00 47.00 97 HIS A N 1
ATOM 685 C CA . HIS A 1 97 ? -17.491 4.021 12.812 1.00 47.00 97 HIS A CA 1
ATOM 686 C C . HIS A 1 97 ? -16.850 5.162 12.002 1.00 47.00 97 HIS A C 1
ATOM 688 O O . HIS A 1 97 ? -15.841 5.738 12.411 1.00 47.00 97 HIS A O 1
ATOM 694 N N . GLY A 1 98 ? -17.440 5.503 10.855 1.00 46.47 98 GLY A N 1
ATOM 695 C CA . GLY A 1 98 ? -16.875 6.448 9.903 1.00 46.47 98 GLY A CA 1
ATOM 696 C C . GLY A 1 98 ? -15.632 5.908 9.189 1.00 46.47 98 GLY A C 1
ATOM 697 O O . GLY A 1 98 ? -15.234 4.749 9.300 1.00 46.47 98 GLY A O 1
ATOM 698 N N . ARG A 1 99 ? -14.983 6.788 8.425 1.00 49.00 99 ARG A N 1
ATOM 699 C CA . ARG A 1 99 ? -13.809 6.445 7.605 1.00 49.00 99 ARG A CA 1
ATOM 700 C C . ARG A 1 99 ? -12.535 6.171 8.416 1.00 49.00 99 ARG A C 1
ATOM 702 O O . ARG A 1 99 ? -11.570 5.661 7.857 1.00 49.00 99 ARG A O 1
ATOM 709 N N . ILE A 1 100 ? -12.509 6.507 9.707 1.00 50.72 100 ILE A N 1
ATOM 710 C CA . ILE A 1 100 ? -11.366 6.287 10.601 1.00 50.72 100 ILE A CA 1
ATOM 711 C C . ILE A 1 100 ? -11.613 4.974 11.356 1.00 50.72 100 ILE A C 1
ATOM 713 O O . ILE A 1 100 ? -12.266 4.935 12.397 1.00 50.72 100 ILE A O 1
ATOM 717 N N . TRP A 1 101 ? -11.109 3.873 10.801 1.00 47.88 101 TRP A N 1
ATOM 718 C CA . TRP A 1 101 ? -11.238 2.551 11.405 1.00 47.88 101 TRP A CA 1
ATOM 719 C C . TRP A 1 101 ? -10.526 2.507 12.748 1.00 47.88 101 TRP A C 1
ATOM 721 O O . TRP A 1 101 ? -9.318 2.694 12.814 1.00 47.88 101 TRP A O 1
ATOM 731 N N . GLY A 1 102 ? -11.293 2.233 13.802 1.00 46.97 102 GLY A N 1
ATOM 732 C CA . GLY A 1 102 ? -10.776 2.150 15.164 1.00 46.97 102 GLY A CA 1
ATOM 733 C C . GLY A 1 102 ? -10.820 3.462 15.941 1.00 46.97 102 GLY A C 1
ATOM 734 O O . GLY A 1 102 ? -10.374 3.495 17.080 1.00 46.97 102 GLY A O 1
ATOM 735 N N . HIS A 1 103 ? -11.427 4.524 15.413 1.00 45.03 103 HIS A N 1
ATOM 736 C CA . HIS A 1 103 ? -11.702 5.723 16.199 1.00 45.03 103 HIS A CA 1
ATOM 737 C C . HIS A 1 103 ? -13.199 6.022 16.142 1.00 45.03 103 HIS A C 1
ATOM 739 O O . HIS A 1 103 ? -13.695 6.500 15.129 1.00 45.03 103 HIS A O 1
ATOM 745 N N . SER A 1 104 ? -13.936 5.797 17.236 1.00 50.56 104 SER A N 1
ATOM 746 C CA . SER A 1 104 ? -15.218 6.490 17.378 1.00 50.56 104 SER A CA 1
ATOM 747 C C . SER A 1 104 ? -14.898 7.958 17.621 1.00 50.56 104 SER A C 1
ATOM 749 O O . SER A 1 104 ? -14.534 8.358 18.731 1.00 50.56 104 SER A O 1
ATOM 751 N N . VAL A 1 105 ? -14.924 8.751 16.553 1.00 48.78 105 VAL A N 1
ATOM 752 C CA . VAL A 1 105 ? -14.638 10.190 16.612 1.00 48.78 105 VAL A CA 1
ATOM 753 C C . VAL A 1 105 ? -15.646 10.887 17.532 1.00 48.78 105 VAL A C 1
ATOM 755 O O . VAL A 1 105 ? -15.271 11.786 18.280 1.00 48.78 105 VAL A O 1
ATOM 758 N N . GLU A 1 106 ? -16.893 10.410 17.554 1.00 48.47 106 GLU A N 1
ATOM 759 C CA . GLU A 1 106 ? -17.966 10.974 18.377 1.00 48.47 106 GLU A CA 1
ATOM 760 C C . GLU A 1 106 ? -17.857 10.588 19.856 1.00 48.47 106 GLU A C 1
ATOM 762 O O . GLU A 1 106 ? -18.088 11.420 20.733 1.00 48.47 106 GLU A O 1
ATOM 767 N N . THR A 1 107 ? -17.471 9.346 20.166 1.00 54.34 107 THR A N 1
ATOM 768 C CA . THR A 1 107 ? -17.506 8.851 21.555 1.00 54.34 107 THR A CA 1
ATOM 769 C C . THR A 1 107 ? -16.140 8.866 22.241 1.00 54.34 107 THR A C 1
ATOM 771 O O . THR A 1 107 ? -16.055 8.720 23.461 1.00 54.34 107 THR A O 1
ATOM 774 N N . GLY A 1 108 ? -15.054 9.060 21.482 1.00 55.38 108 GLY A N 1
ATOM 775 C CA . GLY A 1 108 ? -13.677 9.020 21.983 1.00 55.38 108 GLY A CA 1
ATOM 776 C C . GLY A 1 108 ? -13.226 7.629 22.443 1.00 55.38 108 GLY A C 1
ATOM 777 O O . GLY A 1 108 ? -12.161 7.498 23.045 1.00 55.38 108 GLY A O 1
ATOM 778 N N . GLN A 1 109 ? -14.032 6.596 22.189 1.00 61.97 109 GLN A N 1
ATOM 779 C CA . GLN A 1 109 ? -13.711 5.199 22.454 1.00 61.97 109 GLN A CA 1
ATOM 780 C C . GLN A 1 109 ? -13.222 4.550 21.154 1.00 61.97 109 GLN A C 1
ATOM 782 O O . GLN A 1 109 ? -13.893 4.610 20.127 1.00 61.97 109 GLN A O 1
ATOM 787 N N . GLY A 1 110 ? -12.044 3.940 21.170 1.00 68.38 110 GLY A N 1
ATOM 788 C CA . GLY A 1 110 ? -11.441 3.401 19.960 1.00 68.38 110 GLY A CA 1
ATOM 789 C C . GLY A 1 110 ? -10.281 2.466 20.254 1.00 68.38 110 GLY A C 1
ATOM 790 O O . GLY A 1 110 ? -9.900 2.274 21.410 1.00 68.38 110 GLY A O 1
ATOM 791 N N . PHE A 1 111 ? -9.750 1.893 19.186 1.00 74.19 111 PHE A N 1
ATOM 792 C CA . PHE A 1 111 ? -8.457 1.231 19.144 1.00 74.19 111 PHE A CA 1
ATOM 793 C C . PHE A 1 111 ? -7.355 2.196 19.582 1.00 74.19 111 PHE A C 1
ATOM 795 O O . PHE A 1 111 ? -7.466 3.417 19.414 1.00 74.19 111 PHE A O 1
ATOM 802 N N . THR A 1 112 ? -6.279 1.649 20.142 1.00 75.94 112 THR A N 1
ATOM 803 C CA . THR A 1 112 ? -5.089 2.450 20.451 1.00 75.94 112 THR A CA 1
ATOM 804 C C . THR A 1 112 ? -4.435 2.977 19.170 1.00 75.94 112 THR A C 1
ATOM 806 O O . THR A 1 112 ? -4.743 2.540 18.060 1.00 75.94 112 THR A O 1
ATOM 809 N N . ASP A 1 113 ? -3.502 3.921 19.300 1.00 75.62 113 ASP A N 1
ATOM 810 C CA . ASP A 1 113 ? -2.752 4.441 18.150 1.00 75.62 113 ASP A CA 1
ATOM 811 C C . ASP A 1 113 ? -1.976 3.334 17.415 1.00 75.62 113 ASP A C 1
ATOM 813 O O . ASP A 1 113 ? -1.886 3.343 16.186 1.00 75.62 113 ASP A O 1
ATOM 817 N N . GLU A 1 114 ? -1.450 2.355 18.151 1.00 83.00 114 GLU A N 1
ATOM 818 C CA . GLU A 1 114 ? -0.759 1.186 17.608 1.00 83.00 114 GLU A CA 1
ATOM 819 C C . GLU A 1 114 ? -1.716 0.253 16.861 1.00 83.00 114 GLU A C 1
ATOM 821 O O . GLU A 1 114 ? -1.412 -0.170 15.746 1.00 83.00 114 GLU A O 1
ATOM 826 N N . GLU A 1 115 ? -2.881 -0.035 17.446 1.00 82.31 115 GLU A N 1
ATOM 827 C CA . GLU A 1 115 ? -3.917 -0.875 16.835 1.00 82.31 115 GLU A CA 1
ATOM 828 C C . GLU A 1 115 ? -4.476 -0.220 15.558 1.00 82.31 115 GLU A C 1
ATOM 830 O O . GLU A 1 115 ? -4.611 -0.880 14.527 1.00 82.31 115 GLU A O 1
ATOM 835 N N . ASN A 1 116 ? -4.709 1.096 15.582 1.00 76.75 116 ASN A N 1
ATOM 836 C CA . ASN A 1 116 ? -5.095 1.873 14.403 1.00 76.75 116 ASN A CA 1
ATOM 837 C C . ASN A 1 116 ? -4.031 1.796 13.304 1.00 76.75 116 ASN A C 1
ATOM 839 O O . ASN A 1 116 ? -4.349 1.518 12.149 1.00 76.75 116 ASN A O 1
ATOM 843 N N . ARG A 1 117 ? -2.753 2.002 13.653 1.00 80.12 117 ARG A N 1
ATOM 844 C CA . ARG A 1 117 ? -1.642 1.921 12.694 1.00 80.12 117 ARG A CA 1
ATOM 845 C C . ARG A 1 117 ? -1.547 0.538 12.052 1.00 80.12 117 ARG A C 1
ATOM 847 O O . ARG A 1 117 ? -1.310 0.444 10.850 1.00 80.12 117 ARG A O 1
ATOM 854 N N . GLU A 1 118 ? -1.746 -0.521 12.834 1.00 87.06 118 GLU A N 1
ATOM 855 C CA . GLU A 1 118 ? -1.745 -1.896 12.336 1.00 87.06 118 GLU A CA 1
ATOM 856 C C . GLU A 1 118 ? -2.884 -2.138 11.333 1.00 87.06 118 GLU A C 1
ATOM 858 O O . GLU A 1 118 ? -2.634 -2.602 10.217 1.00 87.06 118 GLU A O 1
ATOM 863 N N . ILE A 1 119 ? -4.122 -1.786 11.697 1.00 81.94 119 ILE A N 1
ATOM 864 C CA . ILE A 1 119 ? -5.300 -1.961 10.834 1.00 81.94 119 ILE A CA 1
ATOM 865 C C . ILE A 1 119 ? -5.168 -1.143 9.551 1.00 81.94 119 ILE A C 1
ATOM 867 O O . ILE A 1 119 ? -5.414 -1.666 8.465 1.00 81.94 119 ILE A O 1
ATOM 871 N N . TYR A 1 120 ? -4.718 0.106 9.649 1.00 80.38 120 TYR A N 1
ATOM 872 C CA . TYR A 1 120 ? -4.499 0.965 8.490 1.00 80.38 120 TYR A CA 1
ATOM 873 C C . TYR A 1 120 ? -3.414 0.465 7.555 1.00 80.38 120 TYR A C 1
ATOM 875 O O . TYR A 1 120 ? -3.627 0.465 6.342 1.00 80.38 120 TYR A O 1
ATOM 883 N N . GLY A 1 121 ? -2.295 -0.021 8.093 1.00 86.94 121 GLY A N 1
ATOM 884 C CA . GLY A 1 121 ? -1.256 -0.638 7.275 1.00 86.94 121 GLY A CA 1
ATOM 885 C C . GLY A 1 121 ? -1.783 -1.866 6.528 1.00 86.94 121 GLY A C 1
ATOM 886 O O . GLY A 1 121 ? -1.543 -2.017 5.329 1.00 86.94 121 GLY A O 1
ATOM 887 N N . MET A 1 122 ? -2.562 -2.722 7.198 1.00 87.69 122 MET A N 1
ATOM 888 C CA . MET A 1 122 ? -3.169 -3.901 6.568 1.00 87.69 122 MET A CA 1
ATOM 889 C C . MET A 1 122 ? -4.227 -3.538 5.519 1.00 87.69 122 MET A C 1
ATOM 891 O O . MET A 1 122 ? -4.264 -4.167 4.462 1.00 87.69 122 MET A O 1
ATOM 895 N N . LEU A 1 123 ? -5.058 -2.528 5.782 1.00 84.81 123 LEU A N 1
ATOM 896 C CA . LEU A 1 123 ? -6.071 -2.032 4.850 1.00 84.81 123 LEU A CA 1
ATOM 897 C C . LEU A 1 123 ? -5.426 -1.437 3.593 1.00 84.81 123 LEU A C 1
ATOM 899 O O . LEU A 1 123 ? -5.790 -1.816 2.481 1.00 84.81 123 LEU A O 1
ATOM 903 N N . SER A 1 124 ? -4.424 -0.573 3.777 1.00 89.06 124 SER A N 1
ATOM 904 C CA . SER A 1 124 ? -3.585 -0.039 2.701 1.00 89.06 124 SER A CA 1
ATOM 905 C C . SER A 1 124 ? -3.007 -1.165 1.841 1.00 89.06 124 SER A C 1
ATOM 907 O O . SER A 1 124 ? -3.196 -1.190 0.626 1.00 89.06 124 SER A O 1
ATOM 909 N N . SER A 1 125 ? -2.393 -2.161 2.486 1.00 92.19 125 SER A N 1
ATOM 910 C CA . SER A 1 125 ? -1.774 -3.299 1.803 1.00 92.19 125 SER A CA 1
ATOM 911 C C . SER A 1 125 ? -2.796 -4.150 1.036 1.00 92.19 125 SER A C 1
ATOM 913 O O . SER A 1 125 ? -2.507 -4.643 -0.052 1.00 92.19 125 SER A O 1
ATOM 915 N N . LEU A 1 126 ? -3.999 -4.343 1.586 1.00 89.81 126 LEU A N 1
ATOM 916 C CA . LEU A 1 126 ? -5.074 -5.090 0.933 1.00 89.81 126 LEU A CA 1
ATOM 917 C C . LEU A 1 126 ? -5.560 -4.380 -0.336 1.00 89.81 126 LEU A C 1
ATOM 919 O O . LEU A 1 126 ? -5.674 -5.015 -1.385 1.00 89.81 126 LEU A O 1
ATOM 923 N N . VAL A 1 127 ? -5.825 -3.074 -0.256 1.00 88.94 127 VAL A N 1
ATOM 924 C CA . VAL A 1 127 ? -6.251 -2.297 -1.427 1.00 88.94 127 VAL A CA 1
ATOM 925 C C . VAL A 1 127 ? -5.123 -2.222 -2.449 1.00 88.94 127 VAL A C 1
ATOM 927 O O . VAL A 1 127 ? -5.375 -2.459 -3.628 1.00 88.94 127 VAL A O 1
ATOM 930 N N . ALA A 1 128 ? -3.876 -2.023 -2.011 1.00 93.00 128 ALA A N 1
ATOM 931 C CA . ALA A 1 128 ? -2.708 -2.091 -2.883 1.00 93.00 128 ALA A CA 1
ATOM 932 C C . ALA A 1 128 ? -2.622 -3.445 -3.608 1.00 93.00 128 ALA A C 1
ATOM 934 O O . ALA A 1 128 ? -2.304 -3.473 -4.791 1.00 93.00 128 ALA A O 1
ATOM 935 N N . CYS A 1 129 ? -2.970 -4.562 -2.957 1.00 92.75 129 CYS A N 1
ATOM 936 C CA . CYS A 1 129 ? -3.017 -5.881 -3.597 1.00 92.75 129 CYS A CA 1
ATOM 937 C C . CYS A 1 129 ? -4.049 -5.932 -4.734 1.00 92.75 129 CYS A C 1
ATOM 939 O O . CYS A 1 129 ? -3.745 -6.390 -5.837 1.00 92.75 129 CYS A O 1
ATOM 941 N N . GLY A 1 130 ? -5.256 -5.411 -4.492 1.00 88.19 130 GLY A N 1
ATOM 942 C CA . GLY A 1 130 ? -6.291 -5.300 -5.521 1.00 88.19 130 GLY A CA 1
ATOM 943 C C . GLY A 1 130 ? -5.865 -4.401 -6.686 1.00 88.19 130 GLY A C 1
ATOM 944 O O . GLY A 1 130 ? -6.046 -4.772 -7.845 1.00 88.19 130 GLY A O 1
ATOM 945 N N . VAL A 1 131 ? -5.233 -3.268 -6.372 1.00 90.25 131 VAL A N 1
ATOM 946 C CA . VAL A 1 131 ? -4.686 -2.300 -7.331 1.00 90.25 131 VAL A CA 1
ATOM 947 C C . VAL A 1 131 ? -3.620 -2.934 -8.217 1.00 90.25 131 VAL A C 1
ATOM 949 O O . VAL A 1 131 ? -3.715 -2.844 -9.435 1.00 90.25 131 VAL A O 1
ATOM 952 N N . VAL A 1 132 ? -2.600 -3.582 -7.643 1.00 93.62 132 VAL A N 1
ATOM 953 C CA . VAL A 1 132 ? -1.481 -4.130 -8.433 1.00 93.62 132 VAL A CA 1
ATOM 954 C C . VAL A 1 132 ? -1.925 -5.296 -9.312 1.00 93.62 132 VAL A C 1
ATOM 956 O O . VAL A 1 132 ? -1.399 -5.472 -10.407 1.00 93.62 132 VAL A O 1
ATOM 959 N N . ARG A 1 133 ? -2.931 -6.055 -8.861 1.00 91.19 133 ARG A N 1
ATOM 960 C CA . ARG A 1 133 ? -3.566 -7.128 -9.629 1.00 91.19 133 ARG A CA 1
ATOM 961 C C . ARG A 1 133 ? -4.426 -6.581 -10.775 1.00 91.19 133 ARG A C 1
ATOM 963 O O . ARG A 1 133 ? -4.375 -7.109 -11.880 1.00 91.19 133 ARG A O 1
ATOM 970 N N . GLY A 1 134 ? -5.235 -5.554 -10.510 1.00 84.00 134 GLY A N 1
ATOM 971 C CA . GLY A 1 134 ? -6.182 -4.982 -11.476 1.00 84.00 134 GLY A CA 1
ATOM 972 C C . GLY A 1 134 ? -5.598 -3.897 -12.388 1.00 84.00 134 GLY A C 1
ATOM 973 O O . GLY A 1 134 ? -6.183 -3.590 -13.420 1.00 84.00 134 GLY A O 1
ATOM 974 N N . GLY A 1 135 ? -4.457 -3.311 -12.022 1.00 80.81 135 GLY A N 1
ATOM 975 C CA . GLY A 1 135 ? -3.825 -2.194 -12.726 1.00 80.81 135 GLY A CA 1
ATOM 976 C C . GLY A 1 135 ? -4.462 -0.819 -12.480 1.00 80.81 135 GLY A C 1
ATOM 977 O O . GLY A 1 135 ? -4.006 0.157 -13.075 1.00 80.81 135 GLY A O 1
ATOM 978 N N . ASP A 1 136 ? -5.478 -0.717 -11.618 1.00 82.38 136 ASP A N 1
ATOM 979 C CA . ASP A 1 136 ? -6.179 0.536 -11.313 1.00 82.38 136 ASP A CA 1
ATOM 980 C C . ASP A 1 136 ? -5.684 1.157 -10.002 1.00 82.38 136 ASP A C 1
ATOM 982 O O . ASP A 1 136 ? -6.171 0.854 -8.915 1.00 82.38 136 ASP A O 1
ATOM 986 N N . ILE A 1 137 ? -4.706 2.054 -10.113 1.00 83.31 137 ILE A N 1
ATOM 987 C CA . ILE A 1 137 ? -4.153 2.818 -8.984 1.00 83.31 137 ILE A CA 1
ATOM 988 C C . ILE A 1 137 ? -5.147 3.800 -8.346 1.00 83.31 137 ILE A C 1
ATOM 990 O O . ILE A 1 137 ? -4.985 4.159 -7.178 1.00 83.31 137 ILE A O 1
ATOM 994 N N . GLY A 1 138 ? -6.190 4.212 -9.075 1.00 80.38 138 GLY A N 1
ATOM 995 C CA . GLY A 1 138 ? -7.189 5.158 -8.583 1.00 80.38 138 GLY A CA 1
ATOM 996 C C . GLY A 1 138 ? -7.952 4.604 -7.382 1.00 80.38 138 GLY A C 1
ATOM 997 O O . GLY A 1 138 ? -8.354 5.362 -6.500 1.00 80.38 138 GLY A O 1
ATOM 998 N N . ALA A 1 139 ? -8.053 3.275 -7.274 1.00 81.62 139 ALA A N 1
ATOM 999 C CA . ALA A 1 139 ? -8.689 2.604 -6.148 1.00 81.62 139 ALA A CA 1
ATOM 1000 C C . ALA A 1 139 ? -8.018 2.901 -4.791 1.00 81.62 139 ALA A C 1
ATOM 1002 O O . ALA A 1 139 ? -8.704 2.858 -3.768 1.00 81.62 139 ALA A O 1
ATOM 1003 N N . CYS A 1 140 ? -6.732 3.282 -4.745 1.00 81.06 140 CYS A N 1
ATOM 1004 C CA . CYS A 1 140 ? -6.109 3.744 -3.498 1.00 81.06 140 CYS A CA 1
ATOM 1005 C C . CYS A 1 140 ? -6.760 5.025 -2.956 1.00 81.06 140 CYS A C 1
ATOM 1007 O O . CYS A 1 140 ? -6.800 5.215 -1.744 1.00 81.06 140 CYS A O 1
ATOM 1009 N N . GLY A 1 141 ? -7.332 5.870 -3.820 1.00 76.56 141 GLY A N 1
ATOM 1010 C CA . GLY A 1 141 ? -8.044 7.076 -3.400 1.00 76.56 141 GLY A CA 1
ATOM 1011 C C . GLY A 1 141 ? -9.400 6.834 -2.749 1.00 76.56 141 GLY A C 1
ATOM 1012 O O . GLY A 1 141 ? -10.036 7.761 -2.259 1.00 76.56 141 GLY A O 1
ATOM 1013 N N . SER A 1 142 ? -9.832 5.574 -2.703 1.00 71.69 142 SER A N 1
ATOM 1014 C CA . SER A 1 142 ? -10.942 5.158 -1.856 1.00 71.69 142 SER A CA 1
ATOM 1015 C C . SER A 1 142 ? -10.544 5.107 -0.373 1.00 71.69 142 SER A C 1
ATOM 1017 O O . SER A 1 142 ? -11.402 5.063 0.495 1.00 71.69 142 SER A O 1
ATOM 1019 N N . LEU A 1 143 ? -9.255 5.116 -0.035 1.00 73.88 143 LEU A N 1
ATOM 1020 C CA . LEU A 1 143 ? -8.822 5.043 1.354 1.00 73.88 143 LEU A CA 1
ATOM 1021 C C . LEU A 1 143 ? -8.774 6.420 2.032 1.00 73.88 143 LEU A C 1
ATOM 1023 O O . LEU A 1 143 ? -8.624 7.440 1.361 1.00 73.88 143 LEU A O 1
ATOM 1027 N N . PRO A 1 144 ? -8.840 6.472 3.377 1.00 70.75 144 PRO A N 1
ATOM 1028 C CA . PRO A 1 144 ? -8.634 7.713 4.118 1.00 70.75 144 PRO A CA 1
ATOM 1029 C C . PRO A 1 144 ? -7.291 8.376 3.770 1.00 70.75 144 PRO A C 1
ATOM 1031 O O . PRO A 1 144 ? -6.247 7.717 3.788 1.00 70.75 144 PRO A O 1
ATOM 1034 N N . GLY A 1 145 ? -7.340 9.675 3.460 1.00 71.19 145 GLY A N 1
ATOM 1035 C CA . GLY A 1 145 ? -6.185 10.525 3.155 1.00 71.19 145 GLY A CA 1
ATOM 1036 C C . GLY A 1 145 ? -5.717 11.359 4.352 1.00 71.19 145 GLY A C 1
ATOM 1037 O O . GLY A 1 145 ? -5.776 10.907 5.497 1.00 71.19 145 GLY A O 1
ATOM 1038 N N . GLU A 1 146 ? -5.242 12.578 4.083 1.00 70.38 146 GLU A N 1
ATOM 1039 C CA . GLU A 1 146 ? -4.768 13.514 5.111 1.00 70.38 146 GLU A CA 1
ATOM 1040 C C . GLU A 1 146 ? -5.853 13.848 6.134 1.00 70.38 146 GLU A C 1
ATOM 1042 O O . GLU A 1 146 ? -7.002 14.109 5.780 1.00 70.38 146 GLU A O 1
ATOM 1047 N N . PHE A 1 147 ? -5.464 13.884 7.408 1.00 64.31 147 PHE A N 1
ATOM 1048 C CA . PHE A 1 147 ? -6.370 14.171 8.513 1.00 64.31 147 PHE A CA 1
ATOM 1049 C C . PHE A 1 147 ? -5.784 15.233 9.433 1.00 64.31 147 PHE A C 1
ATOM 1051 O O . PHE A 1 147 ? -4.592 15.211 9.733 1.00 64.31 147 PHE A O 1
ATOM 1058 N N . SER A 1 148 ? -6.635 16.114 9.951 1.00 58.97 148 SER A N 1
ATOM 1059 C CA . SER A 1 148 ? -6.327 16.938 11.115 1.00 58.97 148 SER A CA 1
ATOM 1060 C C . SER A 1 148 ? -7.521 16.887 12.056 1.00 58.97 148 SER A C 1
ATOM 1062 O O . SER A 1 148 ? -8.612 17.306 11.673 1.00 58.97 148 SER A O 1
ATOM 1064 N N . ASP A 1 149 ? -7.329 16.400 13.281 1.00 60.09 149 ASP A N 1
ATOM 1065 C CA . ASP A 1 149 ? -8.383 16.485 14.293 1.00 60.09 149 ASP A CA 1
ATOM 1066 C C . ASP A 1 149 ? -8.465 17.888 14.921 1.00 60.09 149 ASP A C 1
ATOM 1068 O O . ASP A 1 149 ? -7.585 18.742 14.761 1.00 60.09 149 ASP A O 1
ATOM 1072 N N . ALA A 1 150 ? -9.532 18.113 15.694 1.00 49.38 150 ALA A N 1
ATOM 1073 C CA . ALA A 1 150 ? -9.744 19.336 16.471 1.00 49.38 150 ALA A CA 1
ATOM 1074 C C . ALA A 1 150 ? -8.694 19.558 17.584 1.00 49.38 150 ALA A C 1
ATOM 1076 O O . ALA A 1 150 ? -8.669 20.619 18.205 1.00 49.38 150 ALA A O 1
ATOM 1077 N N . LYS A 1 151 ? -7.834 18.567 17.856 1.00 55.09 151 LYS A N 1
ATOM 1078 C CA . LYS A 1 151 ? -6.746 18.603 18.844 1.00 55.09 151 LYS A CA 1
ATOM 1079 C C . LYS A 1 151 ? -5.370 18.793 18.185 1.00 55.09 151 LYS A C 1
ATOM 1081 O O . LYS A 1 151 ? -4.356 18.593 18.850 1.00 55.09 151 LYS A O 1
ATOM 1086 N N . ASN A 1 152 ? -5.321 19.217 16.916 1.00 57.09 152 ASN A N 1
ATOM 1087 C CA . ASN A 1 152 ? -4.105 19.411 16.114 1.00 57.09 152 ASN A CA 1
ATOM 1088 C C . ASN A 1 152 ? -3.275 18.138 15.855 1.00 57.09 152 ASN A C 1
ATOM 1090 O O . ASN A 1 152 ? -2.116 18.243 15.443 1.00 57.09 152 ASN A O 1
ATOM 1094 N N . LYS A 1 153 ? -3.830 16.936 16.039 1.00 60.03 153 LYS A N 1
ATOM 1095 C CA . LYS A 1 153 ? -3.198 15.703 15.561 1.00 60.03 153 LYS A CA 1
ATOM 1096 C C . LYS A 1 153 ? -3.352 15.656 14.044 1.00 60.03 153 LYS A C 1
ATOM 1098 O O . LYS A 1 153 ? -4.461 15.494 13.535 1.00 60.03 153 LYS A O 1
ATOM 1103 N N . LYS A 1 154 ? -2.237 15.826 13.333 1.00 67.00 154 LYS A N 1
ATOM 1104 C CA . LYS A 1 154 ? -2.171 15.756 11.871 1.00 67.00 154 LYS A CA 1
ATOM 1105 C C . LYS A 1 154 ? -1.611 14.410 11.437 1.00 67.00 154 LYS A C 1
ATOM 1107 O O . LYS A 1 154 ? -0.562 14.010 11.928 1.00 67.00 154 LYS A O 1
ATOM 1112 N N . ILE A 1 155 ? -2.301 13.745 10.518 1.00 66.44 155 ILE A N 1
ATOM 1113 C CA . ILE A 1 155 ? -1.778 12.607 9.761 1.00 66.44 155 ILE A CA 1
ATOM 1114 C C . ILE A 1 155 ? -1.451 13.150 8.376 1.00 66.44 155 ILE A C 1
ATOM 1116 O O . ILE A 1 155 ? -2.357 13.545 7.638 1.00 66.44 155 ILE A O 1
ATOM 1120 N N . GLY A 1 156 ? -0.159 13.217 8.052 1.00 68.62 156 GLY A N 1
ATOM 1121 C CA . GLY A 1 156 ? 0.284 13.647 6.728 1.00 68.62 156 GLY A CA 1
ATOM 1122 C C . GLY A 1 156 ? -0.051 12.604 5.662 1.00 68.62 156 GLY A C 1
ATOM 1123 O O . GLY A 1 156 ? -0.253 11.429 5.972 1.00 68.62 156 GLY A O 1
ATOM 1124 N N . PHE A 1 157 ? -0.064 13.005 4.389 1.00 73.75 157 PHE A N 1
ATOM 1125 C CA . PHE A 1 157 ? -0.431 12.109 3.289 1.00 73.75 157 PHE A CA 1
ATOM 1126 C C . PHE A 1 157 ? 0.336 10.781 3.306 1.00 73.75 157 PHE A C 1
ATOM 1128 O O . PHE A 1 157 ? -0.280 9.721 3.242 1.00 73.75 157 PHE A O 1
ATOM 1135 N N . HIS A 1 158 ? 1.659 10.812 3.480 1.00 74.94 158 HIS A N 1
ATOM 1136 C CA . HIS A 1 158 ? 2.499 9.606 3.496 1.00 74.94 158 HIS A CA 1
ATOM 1137 C C . HIS A 1 158 ? 2.225 8.658 4.672 1.00 74.94 158 HIS A C 1
ATOM 1139 O O . HIS A 1 158 ? 2.558 7.478 4.600 1.00 74.94 158 HIS A O 1
ATOM 1145 N N . GLU A 1 159 ? 1.622 9.162 5.745 1.00 73.00 159 GLU A N 1
ATOM 1146 C CA . GLU A 1 159 ? 1.247 8.371 6.917 1.00 73.00 159 GLU A CA 1
ATOM 1147 C C . GLU A 1 159 ? -0.185 7.831 6.802 1.00 73.00 159 GLU A C 1
ATOM 1149 O O . GLU A 1 159 ? -0.537 6.876 7.496 1.00 73.00 159 GLU A O 1
ATOM 1154 N N . SER A 1 160 ? -0.996 8.404 5.907 1.00 76.62 160 SER A N 1
ATOM 1155 C CA . SER A 1 160 ? -2.378 7.989 5.671 1.00 76.62 160 SER A CA 1
ATOM 1156 C C . SER A 1 160 ? -2.472 6.635 4.948 1.00 76.62 160 SER A C 1
ATOM 1158 O O . SER A 1 160 ? -1.587 6.292 4.156 1.00 76.62 160 SER A O 1
ATOM 1160 N N . PRO A 1 161 ? -3.562 5.871 5.149 1.00 80.50 161 PRO A N 1
ATOM 1161 C CA . PRO A 1 161 ? -3.823 4.645 4.394 1.00 80.50 161 PRO A CA 1
ATOM 1162 C C . PRO A 1 161 ? -3.766 4.832 2.868 1.00 80.50 161 PRO A C 1
ATOM 1164 O O . PRO A 1 161 ? -3.196 3.996 2.171 1.00 80.50 161 PRO A O 1
ATOM 1167 N N . SER A 1 162 ? -4.317 5.936 2.350 1.00 82.81 162 SER A N 1
ATOM 1168 C CA . SER A 1 162 ? -4.290 6.277 0.919 1.00 82.81 162 SER A CA 1
ATOM 1169 C C . SER A 1 162 ? -2.862 6.486 0.411 1.00 82.81 162 SER A C 1
ATOM 1171 O O . SER A 1 162 ? -2.459 5.886 -0.588 1.00 82.81 162 SER A O 1
ATOM 1173 N N . GLY A 1 163 ? -2.052 7.257 1.143 1.00 83.25 163 GLY A N 1
ATOM 1174 C CA . GLY A 1 163 ? -0.657 7.499 0.776 1.00 83.25 163 GLY A CA 1
ATOM 1175 C C . GLY A 1 163 ? 0.218 6.248 0.865 1.00 83.25 163 GLY A C 1
ATOM 1176 O O . GLY A 1 163 ? 1.041 6.028 -0.023 1.00 83.25 163 GLY A O 1
ATOM 1177 N N . GLN A 1 164 ? 0.012 5.394 1.873 1.00 88.31 164 GLN A N 1
ATOM 1178 C CA . GLN A 1 164 ? 0.694 4.097 1.967 1.00 88.31 164 GLN A CA 1
ATOM 1179 C C . GLN A 1 164 ? 0.310 3.179 0.795 1.00 88.31 164 GLN A C 1
ATOM 1181 O O . GLN A 1 164 ? 1.192 2.588 0.175 1.00 88.31 164 GLN A O 1
ATOM 1186 N N . CYS A 1 165 ? -0.978 3.118 0.434 1.00 89.44 165 CYS A N 1
ATOM 1187 C CA . CYS A 1 165 ? -1.455 2.298 -0.680 1.00 89.44 165 CYS A CA 1
ATOM 1188 C C . CYS A 1 165 ? -0.808 2.747 -1.988 1.00 89.44 165 CYS A C 1
ATOM 1190 O O . CYS A 1 165 ? -0.270 1.928 -2.731 1.00 89.44 165 CYS A O 1
ATOM 1192 N N . LEU A 1 166 ? -0.798 4.061 -2.238 1.00 88.81 166 LEU A N 1
ATOM 1193 C CA . LEU A 1 166 ? -0.168 4.646 -3.417 1.00 88.81 166 LEU A CA 1
ATOM 1194 C C . LEU A 1 166 ? 1.339 4.385 -3.449 1.00 88.81 166 LEU A C 1
ATOM 1196 O O . LEU A 1 166 ? 1.869 4.043 -4.506 1.00 88.81 166 LEU A O 1
ATOM 1200 N N . ALA A 1 167 ? 2.035 4.506 -2.317 1.00 89.25 167 ALA A N 1
ATOM 1201 C CA . ALA A 1 167 ? 3.471 4.252 -2.239 1.00 89.25 167 ALA A CA 1
ATOM 1202 C C . ALA A 1 167 ? 3.819 2.793 -2.589 1.00 89.25 167 ALA A C 1
ATOM 1204 O O . ALA A 1 167 ? 4.684 2.554 -3.436 1.00 89.25 167 ALA A O 1
ATOM 1205 N N . ASP A 1 168 ? 3.115 1.827 -1.998 1.00 92.38 168 ASP A N 1
ATOM 1206 C CA . ASP A 1 168 ? 3.371 0.404 -2.219 1.00 92.38 168 ASP A CA 1
ATOM 1207 C C . ASP A 1 168 ? 2.929 -0.045 -3.621 1.00 92.38 168 ASP A C 1
ATOM 1209 O O . ASP A 1 168 ? 3.689 -0.698 -4.345 1.00 92.38 168 ASP A O 1
ATOM 1213 N N . ALA A 1 169 ? 1.724 0.349 -4.047 1.00 93.81 169 ALA A N 1
ATOM 1214 C CA . ALA A 1 169 ? 1.181 -0.027 -5.346 1.00 93.81 169 ALA A CA 1
ATOM 1215 C C . ALA A 1 169 ? 1.970 0.588 -6.507 1.00 93.81 169 ALA A C 1
ATOM 1217 O O . ALA A 1 169 ? 2.289 -0.119 -7.463 1.00 93.81 169 ALA A O 1
ATOM 1218 N N . SER A 1 170 ? 2.336 1.875 -6.428 1.00 92.25 170 SER A N 1
ATOM 1219 C CA . SER A 1 170 ? 3.106 2.538 -7.492 1.00 92.25 170 SER A CA 1
ATOM 1220 C C . SER A 1 170 ? 4.469 1.883 -7.700 1.00 92.25 170 SER A C 1
ATOM 1222 O O . SER A 1 170 ? 4.892 1.716 -8.840 1.00 92.25 170 SER A O 1
ATOM 1224 N N . LYS A 1 171 ? 5.135 1.436 -6.629 1.00 92.75 171 LYS A N 1
ATOM 1225 C CA . LYS A 1 171 ? 6.428 0.745 -6.710 1.00 92.75 171 LYS A CA 1
ATOM 1226 C C . LYS A 1 171 ? 6.326 -0.590 -7.445 1.00 92.75 171 LYS A C 1
ATOM 1228 O O . LYS A 1 171 ? 7.141 -0.882 -8.319 1.00 92.75 171 LYS A O 1
ATOM 1233 N N . VAL A 1 172 ? 5.317 -1.391 -7.106 1.00 96.00 172 VAL A N 1
ATOM 1234 C CA . VAL A 1 172 ? 5.069 -2.705 -7.721 1.00 96.00 172 VAL A CA 1
ATOM 1235 C C . VAL A 1 172 ? 4.603 -2.547 -9.170 1.00 96.00 172 VAL A C 1
ATOM 1237 O O . VAL A 1 172 ? 5.104 -3.241 -10.054 1.00 96.00 172 VAL A O 1
ATOM 1240 N N . LEU A 1 173 ? 3.704 -1.602 -9.449 1.00 94.88 173 LEU A N 1
ATOM 1241 C CA . LEU A 1 173 ? 3.241 -1.315 -10.807 1.00 94.88 173 LEU A CA 1
ATOM 1242 C C . LEU A 1 173 ? 4.352 -0.727 -11.688 1.00 94.88 173 LEU A C 1
ATOM 1244 O O . LEU A 1 173 ? 4.434 -1.084 -12.860 1.00 94.88 173 LEU A O 1
ATOM 1248 N N . PHE A 1 174 ? 5.241 0.108 -11.142 1.00 94.62 174 PHE A N 1
ATOM 1249 C CA . PHE A 1 174 ? 6.421 0.603 -11.855 1.00 94.62 174 PHE A CA 1
ATOM 1250 C C . PHE A 1 174 ? 7.368 -0.536 -12.235 1.00 94.62 174 PHE A C 1
ATOM 1252 O O . PHE A 1 174 ? 7.785 -0.626 -13.387 1.00 94.62 174 PHE A O 1
ATOM 1259 N N . ALA A 1 175 ? 7.674 -1.438 -11.297 1.00 95.81 175 ALA A N 1
ATOM 1260 C CA . ALA A 1 175 ? 8.476 -2.623 -11.593 1.00 95.81 175 ALA A CA 1
ATOM 1261 C C . ALA A 1 175 ? 7.782 -3.546 -12.615 1.00 95.81 175 ALA A C 1
ATOM 1263 O O . ALA A 1 175 ? 8.437 -4.136 -13.471 1.00 95.81 175 ALA A O 1
ATOM 1264 N N . SER A 1 176 ? 6.448 -3.625 -12.575 1.00 95.81 176 SER A N 1
ATOM 1265 C CA . SER A 1 176 ? 5.664 -4.408 -13.537 1.00 95.81 176 SER A CA 1
ATOM 1266 C C . SER A 1 176 ? 5.725 -3.779 -14.926 1.00 95.81 176 SER A C 1
ATOM 1268 O O . SER A 1 176 ? 5.801 -4.494 -15.922 1.00 95.81 176 SER A O 1
ATOM 1270 N N . PHE A 1 177 ? 5.700 -2.446 -15.001 1.00 95.19 177 PHE A N 1
ATOM 1271 C CA . PHE A 1 177 ? 5.829 -1.690 -16.243 1.00 95.19 177 PHE A CA 1
ATOM 1272 C C . PHE A 1 177 ? 7.227 -1.852 -16.839 1.00 95.19 177 PHE A C 1
ATOM 1274 O O . PHE A 1 177 ? 7.358 -2.190 -18.012 1.00 95.19 177 PHE A O 1
ATOM 1281 N N . SER A 1 178 ? 8.270 -1.696 -16.020 1.00 95.44 178 SER A N 1
ATOM 1282 C CA . SER A 1 178 ? 9.654 -1.861 -16.467 1.00 95.44 178 SER A CA 1
ATOM 1283 C C . SER A 1 178 ? 9.964 -3.295 -16.897 1.00 95.44 178 SER A C 1
ATOM 1285 O O . SER A 1 178 ? 10.732 -3.501 -17.827 1.00 95.44 178 SER A O 1
ATOM 1287 N N . ALA A 1 179 ? 9.330 -4.296 -16.286 1.00 96.25 179 ALA A N 1
ATOM 1288 C CA . ALA A 1 179 ? 9.414 -5.693 -16.713 1.00 96.25 179 ALA A CA 1
ATOM 1289 C C . ALA A 1 179 ? 8.514 -6.045 -17.919 1.00 96.25 179 ALA A C 1
ATOM 1291 O O . ALA A 1 179 ? 8.521 -7.190 -18.372 1.00 96.25 179 ALA A O 1
ATOM 1292 N N . GLY A 1 180 ? 7.709 -5.104 -18.425 1.00 94.19 180 GLY A N 1
ATOM 1293 C CA . GLY A 1 180 ? 6.796 -5.322 -19.551 1.00 94.19 180 GLY A CA 1
ATOM 1294 C C . GLY A 1 180 ? 5.544 -6.152 -19.231 1.00 94.19 180 GLY A C 1
ATOM 1295 O O . GLY A 1 180 ? 4.874 -6.618 -20.153 1.00 94.19 180 GLY A O 1
ATOM 1296 N N . LEU A 1 181 ? 5.209 -6.354 -17.950 1.00 92.25 181 LEU A N 1
ATOM 1297 C CA . LEU A 1 181 ? 3.981 -7.043 -17.520 1.00 92.25 181 LEU A CA 1
ATOM 1298 C C . LEU A 1 181 ? 2.737 -6.158 -17.643 1.00 92.25 181 LEU A C 1
ATOM 1300 O O . LEU A 1 181 ? 1.657 -6.648 -17.963 1.00 92.25 181 LEU A O 1
ATOM 1304 N N . THR A 1 182 ? 2.884 -4.852 -17.422 1.00 89.88 182 THR A N 1
ATOM 1305 C CA . THR A 1 182 ? 1.835 -3.859 -17.685 1.00 89.88 182 THR A CA 1
ATOM 1306 C C . THR A 1 182 ? 2.326 -2.828 -18.688 1.00 89.88 182 THR A C 1
ATOM 1308 O O . THR A 1 182 ? 3.506 -2.494 -18.728 1.00 89.88 182 THR A O 1
ATOM 1311 N N . LYS A 1 183 ? 1.410 -2.308 -19.506 1.00 86.50 183 LYS A N 1
ATOM 1312 C CA . LYS A 1 183 ? 1.690 -1.246 -20.488 1.00 86.50 183 LYS A CA 1
ATOM 1313 C C . LYS A 1 183 ? 1.214 0.128 -20.021 1.00 86.50 183 LYS A C 1
ATOM 1315 O O . LYS A 1 183 ? 1.278 1.092 -20.778 1.00 86.50 183 LYS A O 1
ATOM 1320 N N . SER A 1 184 ? 0.701 0.219 -18.795 1.00 83.50 184 SER A N 1
ATOM 1321 C CA . SER A 1 184 ? 0.156 1.463 -18.268 1.00 83.50 184 SER A CA 1
ATOM 1322 C C . SER A 1 184 ? 1.269 2.473 -17.992 1.00 83.50 184 SER A C 1
ATOM 1324 O O . SER A 1 184 ? 2.007 2.343 -17.017 1.00 83.50 184 SER A O 1
ATOM 1326 N N . ALA A 1 185 ? 1.373 3.508 -18.828 1.00 83.50 185 ALA A N 1
ATOM 1327 C CA . ALA A 1 185 ? 2.321 4.599 -18.609 1.00 83.50 185 ALA A CA 1
ATOM 1328 C C . ALA A 1 185 ? 2.036 5.355 -17.299 1.00 83.50 185 ALA A C 1
ATOM 1330 O O . ALA A 1 185 ? 2.964 5.879 -16.685 1.00 83.50 185 ALA A O 1
ATOM 1331 N N . SER A 1 186 ? 0.782 5.372 -16.824 1.00 82.56 186 SER A N 1
ATOM 1332 C CA . SER A 1 186 ? 0.421 6.050 -15.572 1.00 82.56 186 SER A CA 1
ATOM 1333 C C . SER A 1 186 ? 1.147 5.451 -14.366 1.00 82.56 186 SER A C 1
ATOM 1335 O O . SER A 1 186 ? 1.625 6.204 -13.518 1.00 82.56 186 SER A O 1
ATOM 1337 N N . ALA A 1 187 ? 1.319 4.122 -14.326 1.00 83.12 187 ALA A N 1
ATOM 1338 C CA . ALA A 1 187 ? 2.112 3.428 -13.309 1.00 83.12 187 ALA A CA 1
ATOM 1339 C C . ALA A 1 187 ? 3.535 3.987 -13.228 1.00 83.12 187 ALA A C 1
ATOM 1341 O O . ALA A 1 187 ? 4.062 4.230 -12.141 1.00 83.12 187 ALA A O 1
ATOM 1342 N N . CYS A 1 188 ? 4.128 4.232 -14.396 1.00 88.94 188 CYS A N 1
ATOM 1343 C CA . CYS A 1 188 ? 5.446 4.813 -14.477 1.00 88.94 188 CYS A CA 1
ATOM 1344 C C . CYS A 1 188 ? 5.467 6.276 -14.019 1.00 88.94 188 CYS A C 1
ATOM 1346 O O . CYS A 1 188 ? 6.263 6.645 -13.153 1.00 88.94 188 CYS A O 1
ATOM 1348 N N . HIS A 1 189 ? 4.551 7.090 -14.543 1.00 86.56 189 HIS A N 1
ATOM 1349 C CA . HIS A 1 189 ? 4.477 8.509 -14.220 1.00 86.56 189 HIS A CA 1
ATOM 1350 C C . HIS A 1 189 ? 4.292 8.770 -12.725 1.00 86.56 189 HIS A C 1
ATOM 1352 O O . HIS A 1 189 ? 4.999 9.615 -12.187 1.00 86.56 189 HIS A O 1
ATOM 1358 N N . MET A 1 190 ? 3.416 8.033 -12.035 1.00 81.31 190 MET A N 1
ATOM 1359 C CA . MET A 1 190 ? 3.190 8.243 -10.597 1.00 81.31 190 MET A CA 1
ATOM 1360 C C . MET A 1 190 ? 4.405 7.888 -9.744 1.00 81.31 190 MET A C 1
ATOM 1362 O O . MET A 1 190 ? 4.721 8.587 -8.782 1.00 81.31 190 MET A O 1
ATOM 1366 N N . TYR A 1 191 ? 5.101 6.799 -10.077 1.00 86.06 191 TYR A N 1
ATOM 1367 C CA . TYR A 1 191 ? 6.304 6.426 -9.339 1.00 86.06 191 TYR A CA 1
ATOM 1368 C C . TYR A 1 191 ? 7.397 7.489 -9.505 1.00 86.06 191 TYR A C 1
ATOM 1370 O O . TYR A 1 191 ? 8.072 7.871 -8.544 1.00 86.06 191 TYR A O 1
ATOM 1378 N N . LEU A 1 192 ? 7.528 8.017 -10.722 1.00 84.50 192 LEU A N 1
ATOM 1379 C CA . LEU A 1 192 ? 8.530 9.012 -11.087 1.00 84.50 192 LEU A CA 1
ATOM 1380 C C . LEU A 1 192 ? 8.160 10.455 -10.715 1.00 84.50 192 LEU A C 1
ATOM 1382 O O . LEU A 1 192 ? 9.057 11.288 -10.624 1.00 84.50 192 LEU A O 1
ATOM 1386 N N . SER A 1 193 ? 6.883 10.754 -10.453 1.00 73.31 193 SER A N 1
ATOM 1387 C CA . SER A 1 193 ? 6.439 12.060 -9.944 1.00 73.31 193 SER A CA 1
ATOM 1388 C C . SER A 1 193 ? 6.783 12.286 -8.469 1.00 73.31 193 SER A C 1
ATOM 1390 O O . SER A 1 193 ? 6.610 13.391 -7.962 1.00 73.31 193 SER A O 1
ATOM 1392 N N . SER A 1 194 ? 7.272 11.257 -7.771 1.00 64.12 194 SER A N 1
ATOM 1393 C CA . SER A 1 194 ? 7.867 11.412 -6.440 1.00 64.12 194 SER A CA 1
ATOM 1394 C C . SER A 1 194 ? 9.179 12.216 -6.506 1.00 64.12 194 SER A C 1
ATOM 1396 O O . SER A 1 194 ? 9.758 12.394 -7.579 1.00 64.12 194 SER A O 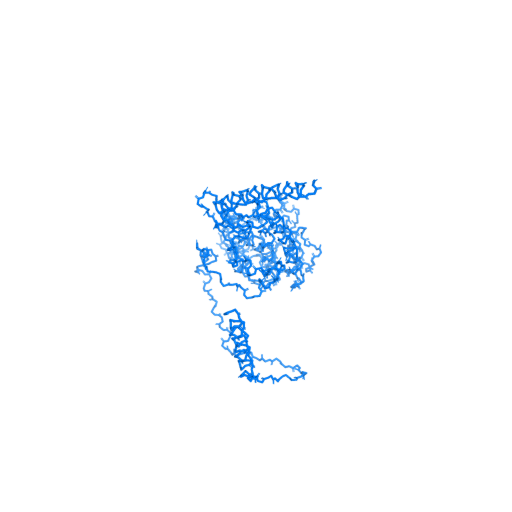1
ATOM 1398 N N . ASP A 1 195 ? 9.708 12.677 -5.363 1.00 60.22 195 ASP A N 1
ATOM 1399 C CA . ASP A 1 195 ? 10.958 13.465 -5.281 1.00 60.22 195 ASP A CA 1
ATOM 1400 C C . ASP A 1 195 ? 12.192 12.798 -5.953 1.00 60.22 195 ASP A C 1
ATOM 1402 O O . ASP A 1 195 ? 13.237 13.433 -6.101 1.00 60.22 195 ASP A O 1
ATOM 1406 N N . ARG A 1 196 ? 12.081 11.543 -6.416 1.00 61.94 196 ARG A N 1
ATOM 1407 C CA . ARG A 1 196 ? 13.133 10.766 -7.088 1.00 61.94 196 ARG A CA 1
ATOM 1408 C C . ARG A 1 196 ? 13.673 11.395 -8.372 1.00 61.94 196 ARG A C 1
ATOM 1410 O O . ARG A 1 196 ? 14.857 11.228 -8.646 1.00 61.94 196 ARG A O 1
ATOM 1417 N N . LEU A 1 197 ? 12.855 12.116 -9.146 1.00 64.94 197 LEU A N 1
ATOM 1418 C CA . LEU A 1 197 ? 13.317 12.774 -10.380 1.00 64.94 197 LEU A CA 1
ATOM 1419 C C . LEU A 1 197 ? 13.540 14.281 -10.250 1.00 64.94 197 LEU A C 1
ATOM 1421 O O . LEU A 1 197 ? 14.079 14.888 -11.177 1.00 64.94 197 LEU A O 1
ATOM 1425 N N . LYS A 1 198 ? 13.193 14.887 -9.112 1.00 63.00 198 LYS A N 1
ATOM 1426 C CA . LYS A 1 198 ? 13.130 16.348 -8.938 1.00 63.00 198 LYS A CA 1
ATOM 1427 C C . LYS A 1 198 ? 14.446 17.073 -9.242 1.00 63.00 198 LYS A C 1
ATOM 1429 O O . LYS A 1 198 ? 14.425 18.207 -9.704 1.00 63.00 198 LYS A O 1
ATOM 1434 N N . ASN A 1 199 ? 15.578 16.389 -9.064 1.00 62.47 199 ASN A N 1
ATOM 1435 C CA . ASN A 1 199 ? 16.919 16.922 -9.333 1.00 62.47 199 ASN A CA 1
ATOM 1436 C C . ASN A 1 199 ? 17.578 16.348 -10.602 1.00 62.47 199 ASN A C 1
ATOM 1438 O O . ASN A 1 199 ? 18.707 16.705 -10.922 1.00 62.47 199 ASN A O 1
ATOM 1442 N N . SER A 1 200 ? 16.902 15.449 -11.322 1.00 64.31 200 SER A N 1
ATOM 1443 C CA . SER A 1 200 ? 17.508 14.651 -12.39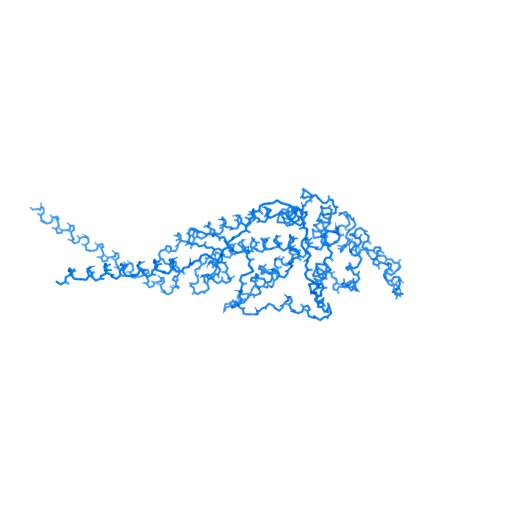9 1.00 64.31 200 SER A CA 1
ATOM 1444 C C . SER A 1 200 ? 17.471 15.311 -13.782 1.00 64.31 200 SER A C 1
ATOM 1446 O O . SER A 1 200 ? 18.071 14.784 -14.712 1.00 64.31 200 SER A O 1
ATOM 1448 N N . ARG A 1 201 ? 16.759 16.441 -13.941 1.00 68.12 201 ARG A N 1
ATOM 1449 C CA . ARG A 1 201 ? 16.418 17.071 -15.241 1.00 68.12 201 ARG A CA 1
ATOM 1450 C C . ARG A 1 201 ? 15.659 16.157 -16.221 1.00 68.12 201 ARG A C 1
ATOM 1452 O O . ARG A 1 201 ? 15.351 16.587 -17.328 1.00 68.12 201 ARG A O 1
ATOM 1459 N N . LEU A 1 202 ? 15.326 14.926 -15.827 1.00 73.56 202 LEU A N 1
ATOM 1460 C CA . LEU A 1 202 ? 14.581 13.980 -16.646 1.00 73.56 202 LEU A CA 1
ATOM 1461 C C . LEU A 1 202 ? 13.101 14.356 -16.643 1.00 73.56 202 LEU A C 1
ATOM 1463 O O . LEU A 1 202 ? 12.489 14.481 -15.580 1.00 73.56 202 LEU A O 1
ATOM 1467 N N . SER A 1 203 ? 12.509 14.491 -17.831 1.00 79.69 203 SER A N 1
ATOM 1468 C CA . SER A 1 203 ? 11.053 14.543 -17.922 1.00 79.69 203 SER A CA 1
ATOM 1469 C C . SER A 1 203 ? 10.481 13.157 -17.579 1.00 79.69 203 SER A C 1
ATOM 1471 O O . SER A 1 203 ? 11.060 12.139 -17.980 1.00 79.69 203 SER A O 1
ATOM 1473 N N . PRO A 1 204 ? 9.339 13.070 -16.870 1.00 82.12 204 PRO A N 1
ATOM 1474 C CA . PRO A 1 204 ? 8.690 11.787 -16.612 1.00 82.12 204 PRO A CA 1
ATOM 1475 C C . PRO A 1 204 ? 8.380 10.999 -17.893 1.00 82.12 204 PRO A C 1
ATOM 1477 O O . PRO A 1 204 ? 8.488 9.780 -17.893 1.00 82.12 204 PRO A O 1
ATOM 1480 N N . ALA A 1 205 ? 8.048 11.676 -18.998 1.00 85.94 205 ALA A N 1
ATOM 1481 C CA . ALA A 1 205 ? 7.752 11.028 -20.277 1.00 85.94 205 ALA A CA 1
ATOM 1482 C C . ALA A 1 205 ? 8.983 10.334 -20.889 1.00 85.94 205 ALA A C 1
ATOM 1484 O O . ALA A 1 205 ? 8.891 9.186 -21.332 1.00 85.94 205 ALA A O 1
ATOM 1485 N N . ASP A 1 206 ? 10.144 10.994 -20.865 1.00 87.12 206 ASP A N 1
ATOM 1486 C CA . ASP A 1 206 ? 11.396 10.419 -21.375 1.00 87.12 206 ASP A CA 1
ATOM 1487 C C . ASP A 1 206 ? 11.847 9.240 -20.517 1.00 87.12 206 ASP A C 1
ATOM 1489 O O . ASP A 1 206 ? 12.204 8.181 -21.035 1.00 87.12 206 ASP A O 1
ATOM 1493 N N . ALA A 1 207 ? 11.765 9.403 -19.194 1.00 87.81 207 ALA A N 1
ATOM 1494 C CA . ALA A 1 207 ? 12.072 8.342 -18.251 1.00 87.81 207 ALA A CA 1
ATOM 1495 C C . ALA A 1 207 ? 11.148 7.135 -18.446 1.00 87.81 207 ALA A C 1
ATOM 1497 O O . ALA A 1 207 ? 11.639 6.015 -18.534 1.00 87.81 207 ALA A O 1
ATOM 1498 N N . CYS A 1 208 ? 9.839 7.333 -18.613 1.00 91.25 208 CYS A N 1
ATOM 1499 C CA . CYS A 1 208 ? 8.916 6.228 -18.864 1.00 91.25 208 CYS A CA 1
ATOM 1500 C C . CYS A 1 208 ? 9.140 5.540 -20.209 1.00 91.25 208 CYS A C 1
ATOM 1502 O O . CYS A 1 208 ? 9.067 4.314 -20.283 1.00 91.25 208 CYS A O 1
ATOM 1504 N N . THR A 1 209 ? 9.484 6.298 -21.250 1.00 91.62 209 THR A N 1
ATOM 1505 C CA . THR A 1 209 ? 9.858 5.729 -22.552 1.00 91.62 209 THR A CA 1
ATOM 1506 C C . THR A 1 209 ? 11.090 4.835 -22.423 1.00 91.62 209 THR A C 1
ATOM 1508 O O . THR A 1 209 ? 11.109 3.724 -22.948 1.00 91.62 209 THR A O 1
ATOM 1511 N N . ALA A 1 210 ? 12.103 5.282 -21.680 1.00 92.25 210 ALA A N 1
ATOM 1512 C CA . ALA A 1 210 ? 13.312 4.503 -21.457 1.00 92.25 210 ALA A CA 1
ATOM 1513 C C . ALA A 1 210 ? 13.075 3.282 -20.558 1.00 92.25 210 ALA A C 1
ATOM 1515 O O . ALA A 1 210 ? 13.542 2.190 -20.870 1.00 92.25 210 ALA A O 1
ATOM 1516 N N . VAL A 1 211 ? 12.314 3.435 -19.475 1.00 93.88 211 VAL A N 1
ATOM 1517 C CA . VAL A 1 211 ? 11.998 2.351 -18.533 1.00 93.88 211 VAL A CA 1
ATOM 1518 C C . VAL A 1 211 ? 11.213 1.223 -19.203 1.00 93.88 211 VAL A C 1
ATOM 1520 O O . VAL A 1 211 ? 11.402 0.064 -18.841 1.00 93.88 211 VAL A O 1
ATOM 1523 N N . ALA A 1 212 ? 10.386 1.527 -20.208 1.00 93.50 212 ALA A N 1
ATOM 1524 C CA . ALA A 1 212 ? 9.659 0.519 -20.982 1.00 93.50 212 ALA A CA 1
ATOM 1525 C C . ALA A 1 212 ? 10.578 -0.474 -21.726 1.00 93.50 212 ALA A C 1
ATOM 1527 O O . ALA A 1 212 ? 10.119 -1.541 -22.127 1.00 93.50 212 ALA A O 1
ATOM 1528 N N . SER A 1 213 ? 11.865 -0.143 -21.907 1.00 92.44 213 SER A N 1
ATOM 1529 C CA . SER A 1 213 ? 12.871 -1.063 -22.460 1.00 92.44 213 SER A CA 1
ATOM 1530 C C . SER A 1 213 ? 13.434 -2.060 -21.438 1.00 92.44 213 SER A C 1
ATOM 1532 O O . SER A 1 213 ? 14.125 -2.995 -21.827 1.00 92.44 213 SER A O 1
ATOM 1534 N N . GLY A 1 214 ? 13.126 -1.892 -20.148 1.00 93.75 214 GLY A N 1
ATOM 1535 C CA . GLY A 1 214 ? 13.709 -2.658 -19.049 1.00 93.75 214 GLY A CA 1
ATOM 1536 C C . GLY A 1 214 ? 14.661 -1.827 -18.193 1.00 93.75 214 GLY A C 1
ATOM 1537 O O . GLY A 1 214 ? 15.341 -0.919 -18.680 1.00 93.75 214 GLY A O 1
ATOM 1538 N N . LEU A 1 215 ? 14.753 -2.153 -16.896 1.00 93.06 215 LEU A N 1
ATOM 1539 C CA . LEU A 1 215 ? 15.693 -1.473 -15.991 1.00 93.06 215 LEU A CA 1
ATOM 1540 C C . LEU A 1 215 ? 17.162 -1.546 -16.463 1.00 93.06 215 LEU A C 1
ATOM 1542 O O . LEU A 1 215 ? 17.822 -0.506 -16.442 1.00 93.06 215 LEU A O 1
ATOM 1546 N N . PRO A 1 216 ? 17.681 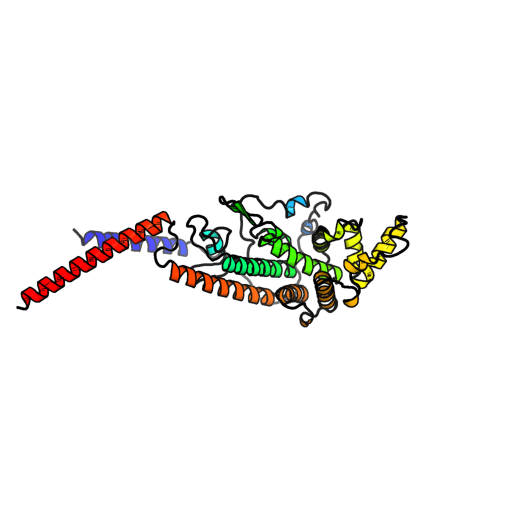-2.694 -16.956 1.00 93.94 216 PRO A N 1
ATOM 1547 C CA . PRO A 1 216 ? 19.062 -2.790 -17.431 1.00 93.94 216 PRO A CA 1
ATOM 1548 C C . PRO A 1 216 ? 19.411 -1.834 -18.574 1.00 93.94 216 PRO A C 1
ATOM 1550 O O . PRO A 1 216 ? 20.546 -1.360 -18.634 1.00 93.94 216 PRO A O 1
ATOM 1553 N N . ASP A 1 217 ? 18.439 -1.516 -19.429 1.00 94.19 217 ASP A N 1
ATOM 1554 C CA . ASP A 1 217 ? 18.642 -0.725 -20.645 1.00 94.19 217 ASP A CA 1
ATOM 1555 C C . ASP A 1 217 ? 18.175 0.734 -20.503 1.00 94.19 217 ASP A C 1
ATOM 1557 O O . ASP A 1 217 ? 18.430 1.562 -21.382 1.00 94.19 217 ASP A O 1
ATOM 1561 N N . THR A 1 218 ? 17.543 1.088 -19.376 1.00 92.75 218 THR A N 1
ATOM 1562 C CA . THR A 1 218 ? 16.961 2.421 -19.139 1.00 92.75 218 THR A CA 1
ATOM 1563 C C . THR A 1 218 ? 17.983 3.542 -19.324 1.00 92.75 218 THR A C 1
ATOM 1565 O O . THR A 1 218 ? 17.748 4.474 -20.091 1.00 92.75 218 THR A O 1
ATOM 1568 N N . CYS A 1 219 ? 19.134 3.469 -18.652 1.00 90.62 219 CYS A N 1
ATOM 1569 C CA . CYS A 1 219 ? 20.118 4.554 -18.688 1.00 90.62 219 CYS A CA 1
ATOM 1570 C C . CYS A 1 219 ? 20.778 4.725 -20.066 1.00 90.62 219 CYS A C 1
ATOM 1572 O O . CYS A 1 219 ? 21.039 5.853 -20.485 1.00 90.62 219 CYS A O 1
ATOM 1574 N N . GLU A 1 220 ? 20.999 3.631 -20.799 1.00 91.31 220 GLU A N 1
ATOM 1575 C CA . GLU A 1 220 ? 21.496 3.690 -22.180 1.00 91.31 220 GLU A CA 1
ATOM 1576 C C . GLU A 1 220 ? 20.447 4.266 -23.134 1.00 91.31 220 GLU A C 1
ATOM 1578 O O . GLU A 1 220 ? 20.774 5.047 -24.029 1.00 91.31 220 GLU A O 1
ATOM 1583 N N . THR A 1 221 ? 19.174 3.925 -22.931 1.00 91.50 221 THR A N 1
ATOM 1584 C CA . THR A 1 221 ? 18.068 4.479 -23.716 1.00 91.50 221 THR A CA 1
ATOM 1585 C C . THR A 1 221 ? 17.900 5.973 -23.455 1.00 91.50 221 THR A C 1
ATOM 1587 O O . THR A 1 221 ? 17.778 6.745 -24.406 1.00 91.50 221 THR A O 1
ATOM 1590 N N . LEU A 1 222 ? 17.990 6.409 -22.194 1.00 89.06 222 LEU A N 1
ATOM 1591 C CA . LEU A 1 222 ? 18.000 7.830 -21.843 1.00 89.06 222 LEU A CA 1
ATOM 1592 C C . LEU A 1 222 ? 19.149 8.565 -22.532 1.00 89.06 222 LEU A C 1
ATOM 1594 O O . LEU A 1 222 ? 18.901 9.582 -23.175 1.00 89.06 222 LEU A O 1
ATOM 1598 N N . ARG A 1 223 ? 20.380 8.035 -22.478 1.00 88.56 223 ARG A N 1
ATOM 1599 C CA . ARG A 1 223 ? 21.531 8.640 -23.172 1.00 88.56 223 ARG A CA 1
ATOM 1600 C C . ARG A 1 223 ? 21.223 8.903 -24.645 1.00 88.56 223 ARG A C 1
ATOM 1602 O O . ARG A 1 223 ? 21.385 10.031 -25.096 1.00 88.56 223 ARG A O 1
ATOM 1609 N N . LYS A 1 224 ? 20.705 7.904 -25.368 1.00 87.62 224 LYS A N 1
ATOM 1610 C CA . LYS A 1 224 ? 20.345 8.037 -26.792 1.00 87.62 224 LYS A CA 1
ATOM 1611 C C . LYS A 1 224 ? 19.266 9.099 -27.040 1.00 87.62 224 LYS A C 1
ATOM 1613 O O . LYS A 1 224 ? 19.351 9.832 -28.023 1.00 87.62 224 LYS A O 1
ATOM 1618 N N . ILE A 1 225 ? 18.267 9.205 -26.157 1.00 85.62 225 ILE A N 1
ATOM 1619 C CA . ILE A 1 225 ? 17.222 10.242 -26.245 1.00 85.62 225 ILE A CA 1
ATOM 1620 C C . ILE A 1 225 ? 17.842 11.645 -26.128 1.00 85.62 225 ILE A C 1
ATOM 1622 O O . ILE A 1 225 ? 17.472 12.537 -26.890 1.00 85.62 225 ILE A O 1
ATOM 1626 N N . PHE A 1 226 ? 18.798 11.842 -25.214 1.00 82.44 226 PHE A N 1
ATOM 1627 C CA . PHE A 1 226 ? 19.466 13.135 -25.017 1.00 82.44 226 PHE A CA 1
ATOM 1628 C C . PHE A 1 226 ? 20.503 13.463 -26.098 1.00 82.44 226 PHE A C 1
ATOM 1630 O O . PHE A 1 226 ? 20.583 14.618 -26.518 1.00 82.44 226 PHE A O 1
ATOM 1637 N N . GLU A 1 227 ? 21.233 12.466 -26.609 1.00 81.94 227 GLU A N 1
ATOM 1638 C CA . GLU A 1 227 ? 22.102 12.623 -27.787 1.00 81.94 227 GLU A CA 1
ATOM 1639 C C . GLU A 1 227 ? 21.313 13.165 -28.982 1.00 81.94 227 GLU A C 1
ATOM 1641 O O . GLU A 1 227 ? 21.726 14.140 -29.606 1.00 81.94 227 GLU A O 1
ATOM 1646 N N . GLY A 1 228 ? 20.127 12.604 -29.248 1.00 77.06 228 GLY A N 1
ATOM 1647 C CA . GLY A 1 228 ? 19.247 13.068 -30.325 1.00 77.06 228 GLY A CA 1
ATOM 1648 C C . GLY A 1 228 ? 18.714 14.497 -30.150 1.00 77.06 228 GLY A C 1
ATOM 1649 O O . GLY A 1 228 ? 18.206 15.075 -31.108 1.00 77.06 228 GLY A O 1
ATOM 1650 N N . ARG A 1 229 ? 18.832 15.084 -28.950 1.00 80.00 229 ARG A N 1
ATOM 1651 C CA . ARG A 1 229 ? 18.390 16.453 -28.626 1.00 80.00 229 ARG A CA 1
ATOM 1652 C C . ARG A 1 229 ? 19.531 17.468 -28.550 1.00 80.00 229 ARG A C 1
ATOM 1654 O O . ARG A 1 229 ? 19.270 18.622 -28.222 1.00 80.00 229 ARG A O 1
ATOM 1661 N N . ASN A 1 230 ? 20.769 17.066 -28.849 1.00 71.12 230 ASN A N 1
ATOM 1662 C CA . ASN A 1 230 ? 21.974 17.879 -28.650 1.00 71.12 230 ASN A CA 1
ATOM 1663 C C . ASN A 1 230 ? 22.168 18.355 -27.192 1.00 71.12 230 ASN A C 1
ATOM 1665 O O . ASN A 1 230 ? 22.771 19.403 -26.962 1.00 71.12 230 ASN A O 1
ATOM 1669 N N . ASP A 1 231 ? 21.679 17.607 -26.193 1.00 69.38 231 ASP A N 1
ATOM 1670 C CA . ASP A 1 231 ? 21.992 17.900 -24.788 1.00 69.38 231 ASP A CA 1
ATOM 1671 C C . ASP A 1 231 ? 23.386 17.347 -24.455 1.00 69.38 231 ASP A C 1
ATOM 1673 O O . ASP A 1 231 ? 23.568 16.154 -24.188 1.00 69.38 231 ASP A O 1
ATOM 1677 N N . GLU A 1 232 ? 24.394 18.222 -24.505 1.00 63.16 232 GLU A N 1
ATOM 1678 C CA . GLU A 1 232 ? 25.802 17.850 -24.323 1.00 63.16 232 GLU A CA 1
ATOM 1679 C C . GLU A 1 232 ? 26.111 17.245 -22.944 1.00 63.16 232 GLU A C 1
ATOM 1681 O O . GLU A 1 232 ? 27.107 16.532 -22.798 1.00 63.16 232 GLU A O 1
ATOM 1686 N N . THR A 1 233 ? 25.272 17.511 -21.938 1.00 64.00 233 THR A N 1
ATOM 1687 C CA . THR A 1 233 ? 25.512 17.118 -20.543 1.00 64.00 233 THR A CA 1
ATOM 1688 C C . THR A 1 233 ? 25.211 15.645 -20.292 1.00 64.00 233 THR A C 1
ATOM 1690 O O . THR A 1 233 ? 25.986 14.972 -19.618 1.00 64.00 233 THR A O 1
ATOM 1693 N N . PHE A 1 234 ? 24.095 15.143 -20.827 1.00 62.62 234 PHE A N 1
ATOM 1694 C CA . PHE A 1 234 ? 23.665 13.751 -20.637 1.00 62.62 234 PHE A CA 1
ATOM 1695 C C . PHE A 1 234 ? 24.017 12.868 -21.844 1.00 62.62 234 PHE A C 1
ATOM 1697 O O . PHE A 1 234 ? 24.201 11.661 -21.696 1.00 62.62 234 PHE A O 1
ATOM 1704 N N . GLY A 1 235 ? 24.159 13.458 -23.038 1.00 62.00 235 GLY A N 1
ATOM 1705 C CA . GLY A 1 235 ? 24.457 12.716 -24.260 1.00 62.00 235 GLY A CA 1
ATOM 1706 C C . GLY A 1 235 ? 25.860 12.098 -24.295 1.00 62.00 235 GLY A C 1
ATOM 1707 O O . GLY A 1 235 ? 26.043 11.050 -24.894 1.00 62.00 235 GLY A O 1
ATOM 1708 N N . ARG A 1 236 ? 26.860 12.687 -23.623 1.00 69.81 236 ARG A N 1
ATOM 1709 C CA . ARG A 1 236 ? 28.255 12.205 -23.708 1.00 69.81 236 ARG A CA 1
ATOM 1710 C C . ARG A 1 236 ? 28.589 11.069 -22.737 1.00 69.81 236 ARG A C 1
ATOM 1712 O O . ARG A 1 236 ? 29.361 10.181 -23.091 1.00 69.81 236 ARG A O 1
ATOM 1719 N N . THR A 1 237 ? 28.011 11.081 -21.535 1.00 75.81 237 THR A N 1
ATOM 1720 C CA . THR A 1 237 ? 28.297 10.094 -20.483 1.00 75.81 237 THR A CA 1
ATOM 1721 C C . THR A 1 237 ? 27.063 9.888 -19.614 1.00 75.81 237 THR A C 1
ATOM 1723 O O . THR A 1 237 ? 26.454 10.860 -19.176 1.00 75.81 237 THR A O 1
ATOM 1726 N N . ILE A 1 238 ? 26.724 8.633 -19.308 1.00 77.94 238 ILE A N 1
ATOM 1727 C CA . ILE A 1 238 ? 25.643 8.317 -18.365 1.00 77.94 238 ILE A CA 1
ATOM 1728 C C . ILE A 1 238 ? 26.073 8.740 -16.957 1.00 77.94 238 ILE A C 1
ATOM 1730 O O . ILE A 1 238 ? 27.078 8.217 -16.462 1.00 77.94 238 ILE A O 1
ATOM 1734 N N . PRO A 1 239 ? 25.327 9.628 -16.279 1.00 76.50 239 PRO A N 1
ATOM 1735 C CA . PRO A 1 239 ? 25.624 9.980 -14.899 1.00 76.50 239 PRO A CA 1
ATOM 1736 C C . PRO A 1 239 ? 25.521 8.743 -13.992 1.00 76.50 239 PRO A C 1
ATOM 1738 O O . PRO A 1 239 ? 24.542 7.995 -14.111 1.00 76.50 239 PRO A O 1
ATOM 1741 N N . PRO A 1 240 ? 26.473 8.504 -13.069 1.00 77.06 240 PRO A N 1
ATOM 1742 C CA . PRO A 1 240 ? 26.400 7.391 -12.118 1.00 77.06 240 PRO A CA 1
ATOM 1743 C C . PRO A 1 240 ? 25.088 7.348 -11.321 1.00 77.06 240 PRO A C 1
ATOM 1745 O O . PRO A 1 240 ? 24.614 6.275 -10.955 1.00 77.06 240 PRO A O 1
ATOM 1748 N N . GLU A 1 241 ? 24.476 8.508 -11.088 1.00 78.88 241 GLU A N 1
ATOM 1749 C CA . GLU A 1 241 ? 23.201 8.677 -10.396 1.00 78.88 241 GLU A CA 1
ATOM 1750 C C . GLU A 1 241 ? 22.032 8.038 -11.156 1.00 78.88 241 GLU A C 1
ATOM 1752 O O . GLU A 1 241 ? 21.057 7.622 -10.530 1.00 78.88 241 GLU A O 1
ATOM 1757 N N . CYS A 1 242 ? 22.136 7.885 -12.483 1.00 83.88 242 CYS A N 1
ATOM 1758 C CA . CYS A 1 242 ? 21.123 7.187 -13.273 1.00 83.88 242 CYS A CA 1
ATOM 1759 C C . CYS A 1 242 ? 20.955 5.744 -12.789 1.00 83.88 242 CYS A C 1
ATOM 1761 O O . CYS A 1 242 ? 19.833 5.293 -12.582 1.00 83.88 242 CYS A O 1
ATOM 1763 N N . TYR A 1 243 ? 22.061 5.049 -12.509 1.00 85.06 243 TYR A N 1
ATOM 1764 C CA . TYR A 1 243 ? 22.036 3.663 -12.038 1.00 85.06 243 TYR A CA 1
ATOM 1765 C C . TYR A 1 243 ? 21.595 3.513 -10.577 1.00 85.06 243 TYR A C 1
ATOM 1767 O O . TYR A 1 243 ? 21.272 2.408 -10.149 1.00 85.06 243 TYR A O 1
ATOM 1775 N N . LEU A 1 244 ? 21.528 4.612 -9.817 1.00 81.00 244 LEU A N 1
ATOM 1776 C CA . LEU A 1 244 ? 20.892 4.618 -8.496 1.00 81.00 244 LEU A CA 1
ATOM 1777 C C . LEU A 1 244 ? 19.363 4.664 -8.613 1.00 81.00 244 LEU A C 1
ATOM 1779 O O . LEU A 1 244 ? 18.667 4.049 -7.807 1.00 81.00 244 LEU A O 1
ATOM 1783 N N . ALA A 1 245 ? 18.840 5.380 -9.613 1.00 82.88 245 ALA A N 1
ATOM 1784 C CA . ALA A 1 245 ? 17.405 5.455 -9.888 1.00 82.88 245 ALA A CA 1
ATOM 1785 C C . ALA A 1 245 ? 16.894 4.242 -10.687 1.00 82.88 245 ALA A C 1
ATOM 1787 O O . ALA A 1 245 ? 15.795 3.751 -10.429 1.00 82.88 245 ALA A O 1
ATOM 1788 N N . PHE A 1 246 ? 17.707 3.748 -11.624 1.00 90.12 246 PHE A N 1
ATOM 1789 C CA . PHE A 1 246 ? 17.398 2.666 -12.559 1.00 90.12 246 PHE A CA 1
ATOM 1790 C C . PHE A 1 246 ? 18.544 1.637 -12.564 1.00 90.12 246 PHE A C 1
ATOM 1792 O O . PHE A 1 246 ? 19.398 1.649 -13.456 1.00 90.12 246 PHE A O 1
ATOM 1799 N N . PRO A 1 247 ? 18.628 0.773 -11.537 1.00 91.31 247 PRO A N 1
ATOM 1800 C CA . PRO A 1 247 ? 19.721 -0.187 -11.413 1.00 91.31 247 PRO A CA 1
ATOM 1801 C C . PRO A 1 247 ? 19.652 -1.251 -12.509 1.00 91.31 247 PRO A C 1
ATOM 1803 O O . PRO A 1 247 ? 18.584 -1.797 -12.782 1.00 91.31 247 PRO A O 1
ATOM 1806 N N . ARG A 1 248 ? 20.801 -1.621 -13.089 1.00 91.06 248 ARG A N 1
ATOM 1807 C CA . ARG A 1 248 ? 20.848 -2.746 -14.041 1.00 91.06 248 ARG A CA 1
ATOM 1808 C C . ARG A 1 248 ? 20.944 -4.093 -13.340 1.00 91.06 248 ARG A C 1
ATOM 1810 O O . ARG A 1 248 ? 20.561 -5.118 -13.894 1.00 91.06 248 ARG A O 1
ATOM 1817 N N . LYS A 1 249 ? 21.535 -4.085 -12.148 1.00 91.12 249 LYS A N 1
ATOM 1818 C CA . LYS A 1 249 ? 21.759 -5.242 -11.282 1.00 91.12 249 LYS A CA 1
ATOM 1819 C C . LYS A 1 249 ? 21.793 -4.784 -9.829 1.00 91.12 249 LYS A C 1
ATOM 1821 O O . LYS A 1 249 ? 22.154 -3.645 -9.541 1.00 91.12 249 LYS A O 1
ATOM 1826 N N . GLN A 1 250 ? 21.537 -5.699 -8.895 1.00 90.00 250 GLN A N 1
ATOM 1827 C CA . GLN A 1 250 ? 21.536 -5.374 -7.462 1.00 90.00 250 GLN A CA 1
ATOM 1828 C C . GLN A 1 250 ? 22.838 -4.736 -6.950 1.00 90.00 250 GLN A C 1
ATOM 1830 O O . GLN A 1 250 ? 22.793 -3.948 -6.008 1.00 90.00 250 GLN A O 1
ATOM 1835 N N . SER A 1 251 ? 23.999 -5.041 -7.548 1.00 89.31 251 SER A N 1
ATOM 1836 C CA . SER A 1 251 ? 25.279 -4.449 -7.123 1.00 89.31 251 SER A CA 1
ATOM 1837 C C . SER A 1 251 ? 25.379 -2.943 -7.383 1.00 89.31 251 SER A C 1
ATOM 1839 O O . SER A 1 251 ? 26.267 -2.301 -6.832 1.00 89.31 251 SER A O 1
ATOM 1841 N N . ASP A 1 252 ? 24.506 -2.391 -8.226 1.00 87.88 252 ASP A N 1
ATOM 1842 C CA . ASP A 1 252 ? 24.459 -0.955 -8.515 1.00 87.88 252 ASP A CA 1
ATOM 1843 C C . ASP A 1 252 ? 23.745 -0.184 -7.381 1.00 87.88 252 ASP A C 1
ATOM 1845 O O . ASP A 1 252 ? 23.880 1.034 -7.259 1.00 87.88 252 ASP A O 1
ATOM 1849 N N . CYS A 1 253 ? 23.031 -0.894 -6.499 1.00 89.50 253 CYS A N 1
ATOM 1850 C CA . CYS A 1 253 ? 22.216 -0.305 -5.447 1.00 89.50 253 CYS A CA 1
ATOM 1851 C C . CYS A 1 253 ? 22.974 -0.007 -4.153 1.00 89.50 253 CYS A C 1
ATOM 1853 O O . CYS A 1 253 ? 23.566 -0.890 -3.526 1.00 89.50 253 CYS A O 1
ATOM 1855 N N . ARG A 1 254 ? 22.842 1.240 -3.683 1.00 87.56 254 ARG A N 1
ATOM 1856 C CA . ARG A 1 254 ? 23.443 1.721 -2.426 1.00 87.56 254 ARG A CA 1
ATOM 1857 C C . ARG A 1 254 ? 22.491 1.689 -1.231 1.00 87.56 254 ARG A C 1
ATOM 1859 O O . ARG A 1 254 ? 22.948 1.493 -0.109 1.00 87.56 254 ARG A O 1
ATOM 1866 N N . ASP A 1 255 ? 21.190 1.830 -1.464 1.00 88.69 255 ASP A N 1
ATOM 1867 C CA . ASP A 1 255 ? 20.160 1.851 -0.420 1.00 88.69 255 ASP A CA 1
ATOM 1868 C C . ASP A 1 255 ? 19.152 0.695 -0.549 1.00 88.69 255 ASP A C 1
ATOM 1870 O O . ASP A 1 255 ? 19.138 -0.057 -1.529 1.00 88.69 255 ASP A O 1
ATOM 1874 N N . ALA A 1 256 ? 18.321 0.531 0.485 1.00 89.12 256 ALA A N 1
ATOM 1875 C CA . ALA A 1 256 ? 17.298 -0.509 0.539 1.00 89.12 256 ALA A CA 1
ATOM 1876 C C . ALA A 1 256 ? 16.216 -0.327 -0.537 1.00 89.12 256 ALA A C 1
ATOM 1878 O O . ALA A 1 256 ? 15.777 -1.308 -1.128 1.00 89.12 256 ALA A O 1
ATOM 1879 N N . GLY A 1 257 ? 15.836 0.915 -0.851 1.00 87.12 257 GLY A N 1
ATOM 1880 C CA . GLY A 1 257 ? 14.799 1.205 -1.836 1.00 87.12 257 GLY A CA 1
ATOM 1881 C C . GLY A 1 257 ? 15.201 0.804 -3.256 1.00 87.12 257 GLY A C 1
ATOM 1882 O O . GLY A 1 257 ? 14.376 0.253 -3.983 1.00 87.12 257 GLY A O 1
ATOM 1883 N N . CYS A 1 258 ? 16.460 1.034 -3.638 1.00 89.56 258 CYS A N 1
ATOM 1884 C CA . CYS A 1 258 ? 17.030 0.557 -4.896 1.00 89.56 258 CYS A CA 1
ATOM 1885 C C . CYS A 1 258 ? 17.080 -0.973 -4.930 1.00 89.56 258 CYS A C 1
ATOM 1887 O O . CYS A 1 258 ? 16.645 -1.579 -5.909 1.00 89.56 258 CYS A O 1
ATOM 1889 N N . LYS A 1 259 ? 17.558 -1.616 -3.851 1.00 91.81 259 LYS A N 1
ATOM 1890 C CA . LYS A 1 259 ? 17.627 -3.087 -3.768 1.00 91.81 259 LYS A CA 1
ATOM 1891 C C . LYS A 1 259 ? 16.248 -3.724 -3.921 1.00 91.81 259 LYS A C 1
ATOM 1893 O O . LYS A 1 259 ? 16.102 -4.675 -4.681 1.00 91.81 259 LYS A O 1
ATOM 1898 N N . GLU A 1 260 ? 15.240 -3.171 -3.252 1.00 92.69 260 GLU A N 1
ATOM 1899 C CA . GLU A 1 260 ? 13.849 -3.612 -3.371 1.00 92.69 260 GLU A CA 1
ATOM 1900 C C . GLU A 1 260 ? 13.312 -3.441 -4.795 1.00 92.69 260 GLU A C 1
ATOM 1902 O O . GLU A 1 260 ? 12.677 -4.355 -5.312 1.00 92.69 260 GLU A O 1
ATOM 1907 N N . LEU A 1 261 ? 13.583 -2.307 -5.453 1.00 92.62 261 LEU A N 1
ATOM 1908 C CA . LEU A 1 261 ? 13.176 -2.088 -6.844 1.00 92.62 261 LEU A CA 1
ATOM 1909 C C . LEU A 1 261 ? 13.842 -3.094 -7.798 1.00 92.62 261 LEU A C 1
ATOM 1911 O O . LEU A 1 261 ? 13.159 -3.685 -8.632 1.00 92.62 261 LEU A O 1
ATOM 1915 N N . SER A 1 262 ? 15.150 -3.323 -7.646 1.00 94.62 262 SER A N 1
ATOM 1916 C CA . SER A 1 262 ? 15.892 -4.317 -8.432 1.00 94.62 262 SER A CA 1
ATOM 1917 C C . SER A 1 262 ? 15.313 -5.722 -8.240 1.00 94.62 262 SER A C 1
ATOM 1919 O O . SER A 1 262 ? 15.118 -6.436 -9.217 1.00 94.62 262 SER A O 1
ATOM 1921 N N . GLN A 1 263 ? 14.991 -6.110 -7.001 1.00 95.94 263 GLN A N 1
ATOM 1922 C CA . GLN A 1 263 ? 14.386 -7.412 -6.697 1.00 95.94 263 GLN A CA 1
ATOM 1923 C C . GLN A 1 263 ? 12.970 -7.556 -7.268 1.00 95.94 263 GLN A C 1
ATOM 1925 O O . GLN A 1 263 ? 12.646 -8.600 -7.830 1.00 95.94 263 GLN A O 1
ATOM 1930 N N . LEU A 1 264 ? 12.131 -6.518 -7.162 1.00 96.69 264 LEU A N 1
ATOM 1931 C CA . LEU A 1 264 ? 10.798 -6.510 -7.774 1.00 96.69 264 LEU A CA 1
ATOM 1932 C C . LEU A 1 264 ? 10.890 -6.704 -9.289 1.00 96.69 264 LEU A C 1
ATOM 1934 O O . LEU A 1 264 ? 10.210 -7.572 -9.834 1.00 96.69 264 LEU A O 1
ATOM 1938 N N . TYR A 1 265 ? 11.761 -5.942 -9.955 1.00 96.81 265 TYR A N 1
ATOM 1939 C CA . TYR A 1 265 ? 11.990 -6.076 -11.391 1.00 96.81 265 TYR A CA 1
ATOM 1940 C C . TYR A 1 265 ? 12.474 -7.481 -11.762 1.00 96.81 265 TYR A C 1
ATOM 1942 O O . TYR A 1 265 ? 11.907 -8.097 -12.658 1.00 96.81 265 TYR A O 1
ATOM 1950 N N . GLU A 1 266 ? 13.474 -8.022 -11.061 1.00 96.69 266 GLU A N 1
ATOM 1951 C CA . GLU A 1 266 ? 13.995 -9.372 -11.316 1.00 96.69 266 GLU A CA 1
ATOM 1952 C C . GLU A 1 266 ? 12.911 -10.450 -11.167 1.00 96.69 266 GLU A C 1
ATOM 1954 O O . GLU A 1 266 ? 12.844 -11.373 -11.983 1.00 96.69 266 GLU A O 1
ATOM 1959 N N . ALA A 1 267 ? 12.048 -10.338 -10.153 1.00 97.62 267 ALA A N 1
ATOM 1960 C CA . ALA A 1 267 ? 10.928 -11.254 -9.949 1.00 97.62 267 ALA A CA 1
ATOM 1961 C C . ALA A 1 267 ? 9.899 -11.160 -11.085 1.00 97.62 267 ALA A C 1
ATOM 1963 O O . ALA A 1 267 ? 9.455 -12.185 -11.606 1.00 97.62 267 ALA A O 1
ATOM 1964 N N . MET A 1 268 ? 9.557 -9.940 -11.502 1.00 97.19 268 MET A N 1
ATOM 1965 C CA . MET A 1 268 ? 8.553 -9.675 -12.534 1.00 97.19 268 MET A CA 1
ATOM 1966 C C . MET A 1 268 ? 9.039 -10.031 -13.938 1.00 97.19 268 MET A C 1
ATOM 1968 O O . MET A 1 268 ? 8.325 -10.712 -14.672 1.00 97.19 268 MET A O 1
ATOM 1972 N N . ALA A 1 269 ? 10.271 -9.664 -14.289 1.00 96.81 269 ALA A N 1
ATOM 1973 C CA . ALA A 1 269 ? 10.896 -10.037 -15.555 1.00 96.81 269 ALA A CA 1
ATOM 1974 C C . ALA A 1 269 ? 11.035 -11.564 -15.679 1.00 96.81 269 ALA A C 1
ATOM 1976 O O . ALA A 1 269 ? 10.822 -12.125 -16.753 1.00 96.81 269 ALA A O 1
ATOM 1977 N N . ALA A 1 270 ? 11.316 -12.256 -14.567 1.00 97.12 270 ALA A N 1
ATOM 1978 C CA . ALA A 1 270 ? 11.350 -13.717 -14.517 1.00 97.12 270 ALA A CA 1
ATOM 1979 C C . ALA A 1 270 ? 9.963 -14.374 -14.380 1.00 97.12 270 ALA A C 1
ATOM 1981 O O . ALA A 1 270 ? 9.885 -15.602 -14.402 1.00 97.12 270 ALA A O 1
ATOM 1982 N N . LYS A 1 271 ? 8.890 -13.589 -14.197 1.00 97.25 271 LYS A N 1
ATOM 1983 C CA . LYS A 1 271 ? 7.527 -14.063 -13.893 1.00 97.25 271 LYS A CA 1
ATOM 1984 C C . LYS A 1 271 ? 7.495 -15.093 -12.757 1.00 97.25 271 LYS A C 1
ATOM 1986 O O . LYS A 1 271 ? 6.777 -16.088 -12.828 1.00 97.25 271 LYS A O 1
ATOM 1991 N N . ASN A 1 272 ? 8.301 -14.868 -11.718 1.00 97.62 272 ASN A N 1
ATOM 1992 C CA . ASN A 1 272 ? 8.485 -15.815 -10.624 1.00 97.62 272 ASN A CA 1
ATOM 1993 C C . ASN A 1 272 ? 8.146 -15.174 -9.262 1.00 97.62 272 ASN A C 1
ATOM 1995 O O . ASN A 1 272 ? 8.967 -14.417 -8.732 1.00 97.62 272 ASN A O 1
ATOM 1999 N N . PRO A 1 273 ? 6.988 -15.508 -8.657 1.00 95.69 273 PRO A N 1
ATOM 2000 C CA . PRO A 1 273 ? 6.561 -14.934 -7.382 1.00 95.69 273 PRO A CA 1
ATOM 2001 C C . PRO A 1 273 ? 7.451 -15.334 -6.192 1.00 95.69 273 PRO A C 1
ATOM 2003 O O . PRO A 1 273 ? 7.517 -14.608 -5.200 1.00 95.69 273 PRO A O 1
ATOM 2006 N N . ASP A 1 274 ? 8.203 -16.436 -6.280 1.00 96.38 274 ASP A N 1
ATOM 2007 C CA . ASP A 1 274 ? 9.115 -16.854 -5.206 1.00 96.38 274 ASP A CA 1
ATOM 2008 C C . ASP A 1 274 ? 10.331 -15.932 -5.067 1.00 96.38 274 ASP A C 1
ATOM 2010 O O . ASP A 1 274 ? 10.983 -15.920 -4.022 1.00 96.38 274 ASP A O 1
ATOM 2014 N N . ARG A 1 275 ? 10.620 -15.133 -6.102 1.00 96.38 275 ARG A N 1
ATOM 2015 C CA . ARG A 1 275 ? 11.692 -14.127 -6.102 1.00 96.38 275 ARG A CA 1
ATOM 2016 C C . ARG A 1 275 ? 11.245 -12.762 -5.585 1.00 96.38 275 ARG A C 1
ATOM 2018 O O . ARG A 1 275 ? 12.075 -11.865 -5.476 1.00 96.38 275 ARG A O 1
ATOM 2025 N N . CYS A 1 276 ? 9.959 -12.588 -5.283 1.00 96.12 276 CYS A N 1
ATOM 2026 C CA . CYS A 1 276 ? 9.455 -11.328 -4.756 1.00 96.12 276 CYS A CA 1
ATOM 2027 C C . CYS A 1 276 ? 10.098 -10.991 -3.392 1.00 96.12 276 CYS A C 1
ATOM 2029 O O . CYS A 1 276 ? 10.334 -11.904 -2.590 1.00 96.12 276 CYS A O 1
ATOM 2031 N N . PRO A 1 277 ? 10.342 -9.698 -3.088 1.00 94.75 277 PRO A N 1
ATOM 2032 C CA . PRO A 1 277 ? 10.902 -9.275 -1.803 1.00 94.75 277 PRO A CA 1
ATOM 2033 C C . PRO A 1 277 ? 10.055 -9.753 -0.624 1.00 94.75 277 PRO A C 1
ATOM 2035 O O . PRO A 1 277 ? 8.846 -9.905 -0.755 1.00 94.75 277 PRO A O 1
ATOM 2038 N N . ALA A 1 278 ? 10.668 -9.964 0.540 1.00 92.69 278 ALA A N 1
ATOM 2039 C CA . ALA A 1 278 ? 9.960 -10.400 1.744 1.00 92.69 278 ALA A CA 1
ATOM 2040 C C . ALA A 1 278 ? 8.975 -9.337 2.291 1.00 92.69 278 ALA A C 1
ATOM 2042 O O . ALA A 1 278 ? 8.943 -8.190 1.849 1.00 92.69 278 ALA A O 1
ATOM 2043 N N . GLY A 1 279 ? 8.178 -9.717 3.296 1.00 90.62 279 GLY A N 1
ATOM 2044 C CA . GLY A 1 279 ? 7.190 -8.825 3.916 1.00 90.62 279 GLY A CA 1
ATOM 2045 C C . GLY A 1 279 ? 5.976 -8.580 3.016 1.00 90.62 279 GLY A C 1
ATOM 2046 O O . GLY A 1 279 ? 5.628 -9.451 2.223 1.00 90.62 279 GLY A O 1
ATOM 2047 N N . THR A 1 280 ? 5.346 -7.407 3.149 1.00 90.06 280 THR A N 1
ATOM 2048 C CA . THR A 1 280 ? 4.142 -7.001 2.394 1.00 90.06 280 THR A CA 1
ATOM 2049 C C . THR A 1 280 ? 4.363 -7.002 0.880 1.00 90.06 280 THR A C 1
ATOM 2051 O O . THR A 1 280 ? 3.490 -7.404 0.108 1.00 90.06 280 THR A O 1
ATOM 2054 N N . LEU A 1 281 ? 5.562 -6.609 0.436 1.00 93.56 281 LEU A N 1
ATOM 2055 C CA . LEU A 1 281 ? 5.908 -6.587 -0.984 1.00 93.56 281 LEU A CA 1
ATOM 2056 C C . LEU A 1 281 ? 5.850 -7.980 -1.618 1.00 93.56 281 LEU A C 1
ATOM 2058 O O . LEU A 1 281 ? 5.584 -8.065 -2.816 1.00 93.56 281 LEU A O 1
ATOM 2062 N N . LYS A 1 282 ? 6.013 -9.064 -0.841 1.00 95.31 282 LYS A N 1
ATOM 2063 C CA . LYS A 1 282 ? 5.890 -10.430 -1.364 1.00 95.31 282 LYS A CA 1
ATOM 2064 C C . LYS A 1 282 ? 4.499 -10.667 -1.918 1.00 95.31 282 LYS A C 1
ATOM 2066 O O . LYS A 1 282 ? 4.372 -11.160 -3.037 1.00 95.31 282 LYS A O 1
ATOM 2071 N N . GLN A 1 283 ? 3.465 -10.330 -1.143 1.00 95.00 283 GLN A N 1
ATOM 2072 C CA . GLN A 1 283 ? 2.082 -10.545 -1.561 1.00 95.00 283 GLN A CA 1
ATOM 2073 C C . GLN A 1 283 ? 1.726 -9.645 -2.745 1.00 95.00 283 GLN A C 1
ATOM 2075 O O . GLN A 1 283 ? 1.172 -10.139 -3.719 1.00 95.00 283 GLN A O 1
ATOM 2080 N N . LEU A 1 284 ? 2.111 -8.366 -2.712 1.00 96.25 284 LEU A N 1
ATOM 2081 C CA . LEU A 1 284 ? 1.812 -7.428 -3.800 1.00 96.25 284 LEU A CA 1
ATOM 2082 C C . LEU A 1 284 ? 2.483 -7.832 -5.120 1.00 96.25 284 LEU A C 1
ATOM 2084 O O . LEU A 1 284 ? 1.830 -7.921 -6.155 1.00 96.25 284 LEU A O 1
ATOM 2088 N N . CYS A 1 285 ? 3.779 -8.139 -5.078 1.00 97.38 285 CYS A N 1
ATOM 2089 C CA . CYS A 1 285 ? 4.529 -8.617 -6.237 1.00 97.38 285 CYS A CA 1
ATOM 2090 C C . CYS A 1 285 ? 3.979 -9.949 -6.760 1.00 97.38 285 CYS A C 1
ATOM 2092 O O . CYS A 1 285 ? 3.809 -10.109 -7.967 1.00 97.38 285 CYS A O 1
ATOM 2094 N N . SER A 1 286 ? 3.625 -10.880 -5.866 1.00 96.38 286 SER A N 1
ATOM 2095 C CA . SER A 1 286 ? 3.015 -12.150 -6.272 1.00 96.38 286 SER A CA 1
ATOM 2096 C C . SER A 1 286 ? 1.675 -11.921 -6.967 1.00 96.38 286 SER A C 1
ATOM 2098 O O . SER A 1 286 ? 1.460 -12.479 -8.035 1.00 96.38 286 SER A O 1
ATOM 2100 N N . ALA A 1 287 ? 0.812 -11.066 -6.411 1.00 94.75 287 ALA A N 1
ATOM 2101 C CA . ALA A 1 287 ? -0.482 -10.729 -6.998 1.00 94.75 287 ALA A CA 1
ATOM 2102 C C . ALA A 1 287 ? -0.344 -10.059 -8.375 1.00 94.75 287 ALA A C 1
ATOM 2104 O O . ALA A 1 287 ? -1.117 -10.368 -9.277 1.00 94.75 287 ALA A O 1
ATOM 2105 N N . ALA A 1 288 ? 0.662 -9.198 -8.563 1.00 95.31 288 ALA A N 1
ATOM 2106 C CA . ALA A 1 288 ? 0.954 -8.576 -9.855 1.00 95.31 288 ALA A CA 1
ATOM 2107 C C . ALA A 1 288 ? 1.456 -9.582 -10.910 1.00 95.31 288 ALA A C 1
ATOM 2109 O O . ALA A 1 288 ? 1.149 -9.442 -12.089 1.00 95.31 288 ALA A O 1
ATOM 2110 N N . ILE A 1 289 ? 2.223 -10.600 -10.499 1.00 96.44 289 ILE A N 1
ATOM 2111 C CA . ILE A 1 289 ? 2.758 -11.631 -11.405 1.00 96.44 289 ILE A CA 1
ATOM 2112 C C . ILE A 1 289 ? 1.695 -12.675 -11.764 1.00 96.44 289 ILE A C 1
ATOM 2114 O O . ILE A 1 289 ? 1.602 -13.086 -12.920 1.00 96.44 289 ILE A O 1
ATOM 2118 N N . THR A 1 290 ? 0.934 -13.157 -10.777 1.00 94.19 290 THR A N 1
ATOM 2119 C CA . THR A 1 290 ? 0.008 -14.288 -10.955 1.00 94.19 290 THR A CA 1
ATOM 2120 C C . THR A 1 290 ? -1.409 -13.866 -11.311 1.00 94.19 290 THR A C 1
ATOM 2122 O O . THR A 1 290 ? -2.174 -14.701 -11.787 1.00 94.19 290 THR A O 1
ATOM 2125 N N . TYR A 1 291 ? -1.772 -12.605 -11.060 1.00 89.50 291 TYR A N 1
ATOM 2126 C CA . TYR A 1 291 ? -3.140 -12.090 -11.150 1.00 89.50 291 TYR A CA 1
ATOM 2127 C C . TYR A 1 291 ? -4.156 -12.851 -10.266 1.00 89.50 291 TYR A C 1
ATOM 2129 O O . TYR A 1 291 ? -5.364 -12.749 -10.477 1.00 89.50 291 TYR A O 1
ATOM 2137 N N . ASP A 1 292 ? -3.686 -13.610 -9.265 1.00 84.88 292 ASP A N 1
ATOM 2138 C CA . ASP A 1 292 ? -4.521 -14.493 -8.440 1.00 84.88 292 ASP A CA 1
ATOM 2139 C C . ASP A 1 292 ? -5.132 -13.759 -7.235 1.00 84.88 292 ASP A C 1
ATOM 2141 O O . ASP A 1 292 ? -4.431 -13.300 -6.326 1.00 84.88 292 ASP A O 1
ATOM 2145 N N . ASP A 1 293 ? -6.464 -13.735 -7.182 1.00 80.00 293 ASP A N 1
ATOM 2146 C CA . ASP A 1 293 ? -7.247 -13.172 -6.078 1.00 80.00 293 ASP A CA 1
ATOM 2147 C C . ASP A 1 293 ? -6.986 -13.851 -4.731 1.00 80.00 293 ASP A C 1
ATOM 2149 O O . ASP A 1 293 ? -7.145 -13.230 -3.676 1.00 80.00 293 ASP A O 1
ATOM 2153 N N . LYS A 1 294 ? -6.530 -15.110 -4.727 1.00 83.69 294 LYS A N 1
ATOM 2154 C CA . LYS A 1 294 ? -6.223 -15.840 -3.489 1.00 83.69 294 LYS A CA 1
ATOM 2155 C C . LYS A 1 294 ? -5.126 -15.165 -2.671 1.00 83.69 294 LYS A C 1
ATOM 2157 O O . LYS A 1 294 ? -5.145 -15.266 -1.442 1.00 83.69 294 LYS A O 1
ATOM 2162 N N . VAL A 1 295 ? -4.193 -14.465 -3.323 1.00 85.56 295 VAL A N 1
ATOM 2163 C CA . VAL A 1 295 ? -3.122 -13.731 -2.635 1.00 85.56 295 VAL A CA 1
ATOM 2164 C C . VAL A 1 295 ? -3.714 -12.586 -1.811 1.00 85.56 295 VAL A C 1
ATOM 2166 O O . VAL A 1 295 ? -3.433 -12.477 -0.614 1.00 85.56 295 VAL A O 1
ATOM 2169 N N . CYS A 1 296 ? -4.605 -11.792 -2.410 1.00 86.00 296 CYS A N 1
ATOM 2170 C CA . CYS A 1 296 ? -5.279 -10.694 -1.720 1.00 86.00 296 CYS A CA 1
ATOM 2171 C C . CYS A 1 296 ? -6.288 -11.208 -0.679 1.00 86.00 296 CYS A C 1
ATOM 2173 O O . CYS A 1 296 ? -6.370 -10.661 0.421 1.00 86.00 296 CYS A O 1
ATOM 2175 N N . ALA A 1 297 ? -6.977 -12.322 -0.952 1.00 82.75 297 ALA A N 1
ATOM 2176 C CA . ALA A 1 297 ? -7.899 -12.955 -0.007 1.00 82.75 297 ALA A CA 1
ATOM 2177 C C . ALA A 1 297 ? -7.207 -13.401 1.298 1.00 82.75 297 ALA A C 1
ATOM 2179 O O . ALA A 1 297 ? -7.792 -13.317 2.380 1.00 82.75 297 ALA A O 1
ATOM 2180 N N . ALA A 1 298 ? -5.945 -13.840 1.237 1.00 83.44 298 ALA A N 1
ATOM 2181 C CA . ALA A 1 298 ? -5.176 -14.170 2.437 1.00 83.44 298 ALA A CA 1
ATOM 2182 C C . ALA A 1 298 ? -4.886 -12.928 3.303 1.00 83.44 298 ALA A C 1
ATOM 2184 O O . ALA A 1 298 ? -5.019 -12.985 4.529 1.00 83.44 298 ALA A O 1
ATOM 2185 N N . MET A 1 299 ? -4.538 -11.797 2.677 1.00 87.44 299 MET A N 1
ATOM 2186 C CA . MET A 1 299 ? -4.342 -10.515 3.370 1.00 87.44 299 MET A CA 1
ATOM 2187 C C . MET A 1 299 ? -5.646 -10.028 3.997 1.00 87.44 299 MET A C 1
ATOM 2189 O O . MET A 1 299 ? -5.673 -9.620 5.157 1.00 87.44 299 MET A O 1
ATOM 2193 N N . GLN A 1 300 ? -6.740 -10.160 3.252 1.00 82.44 300 GLN A N 1
ATOM 2194 C CA . GLN A 1 300 ? -8.080 -9.824 3.702 1.00 82.44 300 GLN A CA 1
ATOM 2195 C C . GLN A 1 300 ? -8.492 -10.633 4.938 1.00 82.44 300 GLN A C 1
ATOM 2197 O O . GLN A 1 300 ? -8.972 -10.068 5.921 1.00 82.44 300 GLN A O 1
ATOM 2202 N N . LYS A 1 301 ? -8.264 -11.954 4.929 1.00 81.62 301 LYS A N 1
ATOM 2203 C CA . LYS A 1 301 ? -8.540 -12.820 6.083 1.00 81.62 301 LYS A CA 1
ATOM 2204 C C . LYS A 1 301 ? -7.753 -12.371 7.315 1.00 81.62 301 LYS A C 1
ATOM 2206 O O . LYS A 1 301 ? -8.320 -12.316 8.403 1.00 81.62 301 LYS A O 1
ATOM 2211 N N . LYS A 1 302 ? -6.472 -12.025 7.149 1.00 85.56 302 LYS A N 1
ATOM 2212 C CA . LYS A 1 302 ? -5.625 -11.538 8.247 1.00 85.56 302 LYS A CA 1
ATOM 2213 C C . LYS A 1 302 ? -6.139 -10.211 8.814 1.00 85.56 302 LYS A C 1
ATOM 2215 O O . LYS A 1 302 ? -6.274 -10.105 10.027 1.00 85.56 302 LYS A O 1
ATOM 2220 N N . LEU A 1 303 ? -6.483 -9.250 7.953 1.00 83.31 303 LEU A N 1
ATOM 2221 C CA . LEU A 1 303 ? -7.071 -7.971 8.363 1.00 83.31 303 LEU A CA 1
ATOM 2222 C C . LEU A 1 303 ? -8.340 -8.186 9.200 1.00 83.31 303 LEU A C 1
ATOM 2224 O O . LEU A 1 303 ? -8.455 -7.630 10.288 1.00 83.31 303 LEU A O 1
ATOM 2228 N N . SER A 1 304 ? -9.261 -9.030 8.725 1.00 77.19 304 SER A N 1
ATOM 2229 C CA . SER A 1 304 ? -10.499 -9.347 9.448 1.00 77.19 304 SER A CA 1
ATOM 2230 C C . SER A 1 304 ? -10.224 -9.978 10.818 1.00 77.19 304 SER A C 1
ATOM 2232 O O . SER A 1 304 ? -10.817 -9.560 11.810 1.00 77.19 304 SER A O 1
ATOM 2234 N N . GLN A 1 305 ? -9.287 -10.928 10.904 1.00 83.44 305 GLN A N 1
ATOM 2235 C CA . GLN A 1 305 ? -8.908 -11.565 12.170 1.00 83.44 305 GLN A CA 1
ATOM 2236 C C . GLN A 1 305 ? -8.298 -10.572 13.167 1.00 83.44 305 GLN A C 1
ATOM 2238 O O . GLN A 1 305 ? -8.679 -10.571 14.338 1.00 83.44 305 GLN A O 1
ATOM 2243 N N . THR A 1 306 ? -7.375 -9.720 12.714 1.00 85.38 306 THR A N 1
ATOM 2244 C CA . THR A 1 306 ? -6.749 -8.693 13.557 1.00 85.38 306 THR A CA 1
ATOM 2245 C C . THR A 1 306 ? -7.780 -7.672 14.033 1.00 85.38 306 THR A C 1
ATOM 2247 O O . THR A 1 306 ? -7.824 -7.357 15.221 1.00 85.38 306 THR A O 1
ATOM 2250 N N . TYR A 1 307 ? -8.660 -7.214 13.138 1.00 80.19 307 TYR A N 1
ATOM 2251 C CA . TYR A 1 307 ? -9.744 -6.296 13.479 1.00 80.19 307 TYR A CA 1
ATOM 2252 C C . TYR A 1 307 ? -10.666 -6.881 14.556 1.00 80.19 307 TYR A C 1
ATOM 2254 O O . TYR A 1 307 ? -10.872 -6.251 15.592 1.00 80.19 307 TYR A O 1
ATOM 2262 N N . CYS A 1 308 ? -11.154 -8.111 14.353 1.00 78.00 308 CYS A N 1
ATOM 2263 C CA . CYS A 1 308 ? -11.952 -8.859 15.331 1.00 78.00 308 CYS A CA 1
ATOM 2264 C C . CYS A 1 308 ? -11.286 -8.906 16.709 1.00 78.00 308 CYS A C 1
ATOM 2266 O O . CYS A 1 308 ? -11.934 -8.687 17.731 1.00 78.00 308 CYS A O 1
ATOM 2268 N N . ALA A 1 309 ? -9.989 -9.218 16.740 1.00 84.31 309 ALA A N 1
ATOM 2269 C CA . ALA A 1 309 ? -9.250 -9.365 17.985 1.00 84.31 309 ALA A CA 1
ATOM 2270 C C . ALA A 1 309 ? -9.165 -8.041 18.757 1.00 84.31 309 ALA A C 1
ATOM 2272 O O . ALA A 1 309 ? -9.362 -8.032 19.973 1.00 84.31 309 ALA A O 1
ATOM 2273 N N . HIS A 1 310 ? -8.908 -6.924 18.071 1.00 84.06 310 HIS A N 1
ATOM 2274 C CA . HIS A 1 310 ? -8.884 -5.596 18.693 1.00 84.06 310 HIS A CA 1
ATOM 2275 C C . HIS A 1 310 ? -10.282 -5.149 19.127 1.00 84.06 310 HIS A C 1
ATOM 2277 O O . HIS A 1 310 ? -10.456 -4.659 20.243 1.00 84.06 310 HIS A O 1
ATOM 2283 N N . TYR A 1 311 ? -11.304 -5.421 18.314 1.00 77.81 311 TYR A N 1
ATOM 2284 C CA . TYR A 1 311 ? -12.694 -5.131 18.661 1.00 77.81 311 TYR A CA 1
ATOM 2285 C C . TYR A 1 311 ? -13.149 -5.880 19.920 1.00 77.81 311 TYR A C 1
ATOM 2287 O O . TYR A 1 311 ? -13.684 -5.264 20.838 1.00 77.81 311 TYR A O 1
ATOM 2295 N N . ALA A 1 312 ? -12.850 -7.176 20.034 1.00 80.44 312 ALA A N 1
ATOM 2296 C CA . ALA A 1 312 ? -13.186 -7.965 21.219 1.00 80.44 312 ALA A CA 1
ATOM 2297 C C . ALA A 1 312 ? -12.494 -7.446 22.496 1.00 80.44 312 ALA A C 1
ATOM 2299 O O . ALA A 1 312 ? -13.072 -7.484 23.586 1.00 80.44 312 ALA A O 1
ATOM 2300 N N . LYS A 1 313 ? -11.259 -6.927 22.393 1.00 82.62 313 LYS A N 1
ATOM 2301 C CA . LYS A 1 313 ? -10.587 -6.267 23.529 1.00 82.62 313 LYS A CA 1
ATOM 2302 C C . LYS A 1 313 ? -11.308 -4.984 23.930 1.00 82.62 313 LYS A C 1
ATOM 2304 O O . LYS A 1 313 ? -11.506 -4.757 25.124 1.00 82.62 313 LYS A O 1
ATOM 2309 N N . LEU A 1 314 ? -11.697 -4.167 22.952 1.00 77.44 314 LEU A N 1
ATOM 2310 C CA . LEU A 1 314 ? -12.424 -2.923 23.187 1.00 77.44 314 LEU A CA 1
ATOM 2311 C C . LEU A 1 314 ? -13.784 -3.199 23.840 1.00 77.44 314 LEU A C 1
ATOM 2313 O O . LEU A 1 314 ? -14.117 -2.578 24.850 1.00 77.44 314 LEU A O 1
ATOM 2317 N N . GLU A 1 315 ? -14.523 -4.183 23.329 1.00 77.19 315 GLU A N 1
ATOM 2318 C CA . GLU A 1 315 ? -15.789 -4.641 23.898 1.00 77.19 315 GLU A CA 1
ATOM 2319 C C . GLU A 1 315 ? -15.605 -5.152 25.331 1.00 77.19 315 GLU A C 1
ATOM 2321 O O . GLU A 1 315 ? -16.353 -4.764 26.223 1.00 77.19 315 GLU A O 1
ATOM 2326 N N . LYS A 1 316 ? -14.559 -5.937 25.614 1.00 82.38 316 LYS A N 1
ATOM 2327 C CA . LYS A 1 316 ? -14.260 -6.388 26.981 1.00 82.38 316 LYS A CA 1
ATOM 2328 C C . LYS A 1 316 ? -13.913 -5.229 27.924 1.00 82.38 316 LYS A C 1
ATOM 2330 O O . LYS A 1 316 ? -14.274 -5.268 29.099 1.00 82.38 316 LYS A O 1
ATOM 2335 N N . ALA A 1 317 ? -13.203 -4.213 27.434 1.00 79.81 317 ALA A N 1
ATOM 2336 C CA . ALA A 1 317 ? -12.788 -3.061 28.232 1.00 79.81 317 ALA A CA 1
ATOM 2337 C C . ALA A 1 317 ? -13.945 -2.090 28.519 1.00 79.81 317 ALA A C 1
ATOM 2339 O O . ALA A 1 317 ? -14.020 -1.509 29.606 1.00 79.81 317 ALA A O 1
ATOM 2340 N N . LYS A 1 318 ? -14.841 -1.896 27.547 1.00 74.88 318 LYS A N 1
ATOM 2341 C CA . LYS A 1 318 ? -15.944 -0.930 27.626 1.00 74.88 318 LYS A CA 1
ATOM 2342 C C . LYS A 1 318 ? -17.276 -1.555 28.028 1.00 74.88 318 LYS A C 1
ATOM 2344 O O . LYS A 1 318 ? -18.100 -0.872 28.634 1.00 74.88 318 LYS A O 1
ATOM 2349 N N . GLY A 1 319 ? -17.470 -2.846 27.782 1.00 78.06 319 GLY A N 1
ATOM 2350 C CA . GLY A 1 319 ? -18.685 -3.593 28.093 1.00 78.06 319 GLY A CA 1
ATOM 2351 C C . GLY A 1 319 ? -19.938 -2.865 27.611 1.00 78.06 319 GLY A C 1
ATOM 2352 O O . GLY A 1 319 ? -19.987 -2.337 26.504 1.00 78.06 319 GLY A O 1
ATOM 2353 N N . LYS A 1 320 ? -20.931 -2.751 28.498 1.00 77.25 320 LYS A N 1
ATOM 2354 C CA . LYS A 1 320 ? -22.197 -2.046 28.233 1.00 77.25 320 LYS A CA 1
ATOM 2355 C C . LYS A 1 320 ? -22.075 -0.530 28.007 1.00 77.25 320 LYS A C 1
ATOM 2357 O O . LYS A 1 320 ? -23.081 0.105 27.715 1.00 77.25 320 LYS A O 1
ATOM 2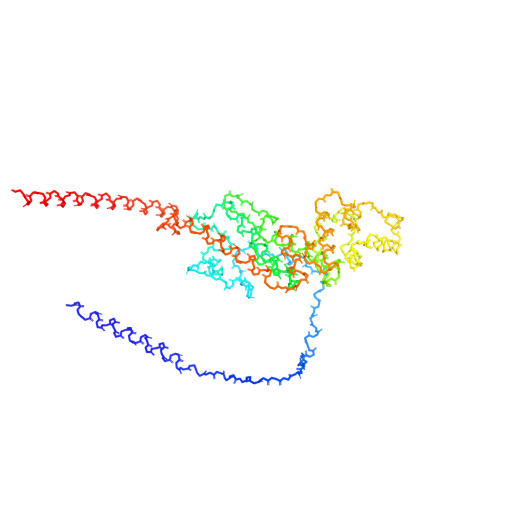362 N N . TYR A 1 321 ? -20.889 0.050 28.192 1.00 77.81 321 TYR A N 1
ATOM 2363 C CA . TYR A 1 321 ? -20.630 1.475 27.964 1.00 77.81 321 TYR A CA 1
ATOM 2364 C C . TYR A 1 321 ? -19.970 1.744 26.607 1.00 77.81 321 TYR A C 1
ATOM 2366 O O . TYR A 1 321 ? -19.578 2.881 26.334 1.00 77.81 321 TYR A O 1
ATOM 2374 N N . LEU A 1 322 ? -19.791 0.710 25.779 1.00 70.56 322 LEU A N 1
ATOM 2375 C CA . LEU A 1 322 ? -19.293 0.868 24.420 1.00 70.56 322 LEU A CA 1
ATOM 2376 C C . LEU A 1 322 ? -20.263 1.742 23.609 1.00 70.56 322 LEU A C 1
ATOM 2378 O O . LEU A 1 322 ? -21.470 1.521 23.637 1.00 70.56 322 LEU A O 1
ATOM 2382 N N . GLY A 1 323 ? -19.733 2.740 22.901 1.00 66.62 323 GLY A N 1
ATOM 2383 C CA . GLY A 1 323 ? -20.532 3.682 22.111 1.00 66.62 323 GLY A CA 1
ATOM 2384 C C . GLY A 1 323 ? -21.094 4.866 22.906 1.00 66.62 323 GLY A C 1
ATOM 2385 O O . GLY A 1 323 ? -21.792 5.692 22.333 1.00 66.62 323 GLY A O 1
ATOM 2386 N N . MET A 1 324 ? -20.772 4.993 24.196 1.00 70.44 324 MET A N 1
ATOM 2387 C CA . MET A 1 324 ? -21.118 6.174 24.995 1.00 70.44 324 MET A CA 1
ATOM 2388 C C . MET A 1 324 ? -19.994 7.210 24.950 1.00 70.44 324 MET A C 1
ATOM 2390 O O . MET A 1 324 ? -18.814 6.859 25.031 1.00 70.44 324 MET A O 1
ATOM 2394 N N . THR A 1 325 ? -20.342 8.494 24.887 1.00 74.38 325 THR A N 1
ATOM 2395 C CA . THR A 1 325 ? -19.383 9.588 25.111 1.00 74.38 325 THR A CA 1
ATOM 2396 C C . THR A 1 325 ? -18.793 9.516 26.522 1.00 74.38 325 THR A C 1
ATOM 2398 O O . THR A 1 325 ? -19.373 8.925 27.432 1.00 74.38 325 THR A O 1
ATOM 2401 N N . ALA A 1 326 ? -17.656 10.175 26.767 1.00 77.94 326 ALA A N 1
ATOM 2402 C CA . ALA A 1 326 ? -17.047 10.203 28.103 1.00 77.94 326 ALA A CA 1
ATOM 2403 C C . ALA A 1 326 ? -17.992 10.757 29.193 1.00 77.94 326 ALA A C 1
ATOM 2405 O O . ALA A 1 326 ? -17.943 10.317 30.345 1.00 77.94 326 ALA A O 1
ATOM 2406 N N . ALA A 1 327 ? -18.859 11.710 28.835 1.00 81.06 327 ALA A N 1
ATOM 2407 C CA . ALA A 1 327 ? -19.858 12.270 29.742 1.00 81.06 327 ALA A CA 1
ATOM 2408 C C . ALA A 1 327 ? -20.976 11.259 30.049 1.00 81.06 327 ALA A C 1
ATOM 2410 O O . ALA A 1 327 ? -21.315 11.065 31.218 1.00 81.06 327 ALA A O 1
ATOM 2411 N N . GLU A 1 328 ? -21.497 10.578 29.026 1.00 81.44 328 GLU A N 1
ATOM 2412 C CA . GLU A 1 328 ? -22.519 9.533 29.170 1.00 81.44 328 GLU A CA 1
ATOM 2413 C C . GLU A 1 328 ? -21.984 8.314 29.919 1.00 81.44 328 GLU A C 1
ATOM 2415 O O . GLU A 1 328 ? -22.635 7.830 30.839 1.00 81.44 328 GLU A O 1
ATOM 2420 N N . GLU A 1 329 ? -20.765 7.867 29.607 1.00 83.56 329 GLU A N 1
ATOM 2421 C CA . GLU A 1 329 ? -20.095 6.768 30.301 1.00 83.56 329 GLU A CA 1
ATOM 2422 C C . GLU A 1 329 ? -19.938 7.099 31.794 1.00 83.56 329 GLU A C 1
ATOM 2424 O O . GLU A 1 329 ? -20.247 6.274 32.656 1.00 83.56 329 GLU A O 1
ATOM 2429 N N . LYS A 1 330 ? -19.507 8.323 32.129 1.00 86.19 330 LYS A N 1
ATOM 2430 C CA . LYS A 1 330 ? -19.379 8.766 33.524 1.00 86.19 330 LYS A CA 1
ATOM 2431 C C . LYS A 1 330 ? -20.735 8.811 34.235 1.00 86.19 330 LYS A C 1
ATOM 2433 O O . LYS A 1 330 ? -20.827 8.369 35.381 1.00 86.19 330 LYS A O 1
ATOM 2438 N N . ALA A 1 331 ? -21.772 9.325 33.574 1.00 87.94 331 ALA A N 1
ATOM 2439 C CA . ALA A 1 331 ? -23.122 9.392 34.126 1.00 87.94 331 ALA A CA 1
ATOM 2440 C C . ALA A 1 331 ? -23.718 7.991 34.350 1.00 87.94 331 ALA A C 1
ATOM 2442 O O . ALA A 1 331 ? -24.248 7.714 35.426 1.00 87.94 331 ALA A O 1
ATOM 2443 N N . ALA A 1 332 ? -23.561 7.088 33.380 1.00 87.00 332 ALA A N 1
ATOM 2444 C CA . ALA A 1 332 ? -24.021 5.707 33.462 1.00 87.00 332 ALA A CA 1
ATOM 2445 C C . ALA A 1 332 ? -23.308 4.943 34.587 1.00 87.00 332 ALA A C 1
ATOM 2447 O O . ALA A 1 332 ? -23.968 4.334 35.425 1.00 87.00 332 ALA A O 1
ATOM 2448 N N . ARG A 1 333 ? -21.975 5.063 34.691 1.00 88.31 333 ARG A N 1
ATOM 2449 C CA . ARG A 1 333 ? -21.198 4.456 35.787 1.00 88.31 333 ARG A CA 1
ATOM 2450 C C . ARG A 1 333 ? -21.630 4.973 37.161 1.00 88.31 333 ARG A C 1
ATOM 2452 O O . ARG A 1 333 ? -21.703 4.193 38.108 1.00 88.31 333 ARG A O 1
ATOM 2459 N N . ALA A 1 334 ? -21.930 6.267 37.283 1.00 90.88 334 ALA A N 1
ATOM 2460 C CA . ALA A 1 334 ? -22.433 6.841 38.530 1.00 90.88 334 ALA A CA 1
ATOM 2461 C C . ALA A 1 334 ? -23.833 6.308 38.885 1.00 90.88 334 ALA A C 1
ATOM 2463 O O . ALA A 1 334 ? -24.076 5.945 40.036 1.00 90.88 334 ALA A O 1
ATOM 2464 N N . ALA A 1 335 ? -24.733 6.214 37.902 1.00 90.25 335 ALA A N 1
ATOM 2465 C CA . ALA A 1 335 ? -26.070 5.654 38.090 1.00 90.25 335 ALA A CA 1
ATOM 2466 C C . ALA A 1 335 ? -26.019 4.170 38.487 1.00 90.25 335 ALA A C 1
ATOM 2468 O O . ALA A 1 335 ? -26.716 3.749 39.409 1.00 90.25 335 ALA A O 1
ATOM 2469 N N . ASP A 1 336 ? -25.150 3.388 37.849 1.00 91.75 336 ASP A N 1
ATOM 2470 C CA . ASP A 1 336 ? -24.946 1.978 38.171 1.00 91.75 336 ASP A CA 1
ATOM 2471 C C . ASP A 1 336 ? -24.387 1.777 39.581 1.00 91.75 336 ASP A C 1
ATOM 2473 O O . ASP A 1 336 ? -24.894 0.935 40.319 1.00 91.75 336 ASP A O 1
ATOM 2477 N N . ALA A 1 337 ? -23.411 2.590 39.999 1.00 91.62 337 ALA A N 1
ATOM 2478 C CA . ALA A 1 337 ? -22.866 2.535 41.354 1.00 91.62 337 ALA A CA 1
ATOM 2479 C C . ALA A 1 337 ? -23.928 2.861 42.421 1.00 91.62 337 ALA A C 1
ATOM 2481 O O . ALA A 1 337 ? -23.980 2.218 43.473 1.00 91.62 337 ALA A O 1
ATOM 2482 N N . LEU A 1 338 ? -24.805 3.835 42.147 1.00 92.44 338 LEU A N 1
ATOM 2483 C CA . LEU A 1 338 ? -25.933 4.162 43.023 1.00 92.44 338 LEU A CA 1
ATOM 2484 C C . LEU A 1 338 ? -26.950 3.016 43.089 1.00 92.44 338 LEU A C 1
ATOM 2486 O O . LEU A 1 338 ? -27.390 2.651 44.180 1.00 92.44 338 LEU A O 1
ATOM 2490 N N . ASN A 1 339 ? -27.287 2.417 41.945 1.00 91.19 339 ASN A N 1
ATOM 2491 C CA . ASN A 1 339 ? -28.210 1.286 41.872 1.00 91.19 339 ASN A CA 1
ATOM 2492 C C . ASN A 1 339 ? -27.657 0.045 42.584 1.00 91.19 339 ASN A C 1
ATOM 2494 O O . ASN A 1 339 ? -28.399 -0.623 43.302 1.00 91.19 339 ASN A O 1
ATOM 2498 N N . GLU A 1 340 ? -26.363 -0.250 42.442 1.00 92.88 340 GLU A N 1
ATOM 2499 C CA . GLU A 1 340 ? -25.718 -1.381 43.113 1.00 92.88 340 GLU A CA 1
ATOM 2500 C C . GLU A 1 340 ? -25.688 -1.185 44.634 1.00 92.88 340 GLU A C 1
ATOM 2502 O O . GLU A 1 340 ? -25.992 -2.112 45.388 1.00 92.88 340 GLU A O 1
ATOM 2507 N N . LYS A 1 341 ? -25.401 0.038 45.102 1.00 93.06 341 LYS A N 1
ATOM 2508 C CA . LYS A 1 341 ? -25.468 0.370 46.529 1.00 93.06 341 LYS A CA 1
ATOM 2509 C C . LYS A 1 341 ? -26.889 0.207 47.075 1.00 93.06 341 LYS A C 1
ATOM 2511 O O . LYS A 1 341 ? -27.079 -0.447 48.098 1.00 93.06 341 LYS A O 1
ATOM 2516 N N . ALA A 1 342 ? -27.891 0.727 46.365 1.00 92.00 342 ALA A N 1
ATOM 2517 C CA . ALA A 1 342 ? -29.293 0.583 46.751 1.00 92.00 342 ALA A CA 1
ATOM 2518 C C . ALA A 1 342 ? -29.760 -0.886 46.739 1.00 92.00 342 ALA A C 1
ATOM 2520 O O . ALA A 1 342 ? -30.555 -1.289 47.589 1.00 92.00 342 ALA A O 1
ATOM 2521 N N . ALA A 1 343 ? -29.270 -1.698 45.798 1.00 91.44 343 ALA A N 1
ATOM 2522 C CA . ALA A 1 343 ? -29.561 -3.127 45.739 1.00 91.44 343 ALA A CA 1
ATOM 2523 C C . ALA A 1 343 ? -28.955 -3.883 46.933 1.00 91.44 343 ALA A C 1
ATOM 2525 O O . ALA A 1 343 ? -29.669 -4.659 47.568 1.00 91.44 343 ALA A O 1
ATOM 2526 N N . LYS A 1 344 ? -27.694 -3.602 47.296 1.00 93.88 344 LYS A N 1
ATOM 2527 C CA . LYS A 1 344 ? -27.039 -4.185 48.482 1.00 93.88 344 LYS A CA 1
ATOM 2528 C C . LYS A 1 344 ? -27.775 -3.827 49.774 1.00 93.88 344 LYS A C 1
ATOM 2530 O O . LYS A 1 344 ? -28.108 -4.721 50.542 1.00 93.88 344 LYS A O 1
ATOM 2535 N N . GLU A 1 345 ? -28.139 -2.558 49.967 1.00 93.00 345 GLU A N 1
ATOM 2536 C CA . GLU A 1 345 ? -28.905 -2.125 51.148 1.00 93.00 345 GLU A CA 1
ATOM 2537 C C . GLU A 1 345 ? -30.289 -2.796 51.236 1.00 93.00 345 GLU A C 1
ATOM 2539 O O . GLU A 1 345 ? -30.768 -3.121 52.325 1.00 93.00 345 GLU A O 1
ATOM 2544 N N . ARG A 1 346 ? -30.963 -3.021 50.097 1.00 92.19 346 ARG A N 1
ATOM 2545 C CA . ARG A 1 346 ? -32.233 -3.768 50.063 1.00 92.19 346 ARG A CA 1
ATOM 2546 C C . ARG A 1 346 ? -32.036 -5.233 50.425 1.00 92.19 346 ARG A C 1
ATOM 2548 O O . ARG A 1 346 ? -32.861 -5.776 51.155 1.00 92.19 346 ARG A O 1
ATOM 2555 N N . GLN A 1 347 ? -30.968 -5.851 49.934 1.00 91.38 347 GLN A N 1
ATOM 2556 C CA . GLN A 1 347 ? -30.662 -7.247 50.215 1.00 91.38 347 GLN A CA 1
ATOM 2557 C C . GLN A 1 347 ? -30.310 -7.457 51.691 1.00 91.38 347 GLN A C 1
ATOM 2559 O O . GLN A 1 347 ? -30.885 -8.333 52.324 1.00 91.38 347 GLN A O 1
ATOM 2564 N N . GLU A 1 348 ? -29.501 -6.577 52.286 1.00 93.06 348 GLU A N 1
ATOM 2565 C CA . GLU A 1 348 ? -29.199 -6.606 53.724 1.00 93.06 348 GLU A CA 1
ATOM 2566 C C . GLU A 1 348 ? -30.458 -6.451 54.591 1.00 93.06 348 GLU A C 1
ATOM 2568 O O . GLU A 1 348 ? -30.619 -7.151 55.594 1.00 93.06 348 GLU A O 1
ATOM 2573 N N . LYS A 1 349 ? -31.386 -5.563 54.203 1.00 93.50 349 LYS A N 1
ATOM 2574 C CA . LYS A 1 349 ? -32.681 -5.421 54.889 1.00 93.50 349 LYS A CA 1
ATOM 2575 C C . LYS A 1 349 ? -33.535 -6.683 54.771 1.00 93.50 349 LYS A C 1
ATOM 2577 O O . LYS A 1 349 ? -34.167 -7.069 55.754 1.00 93.50 349 LYS A O 1
ATOM 2582 N N . LEU A 1 350 ? -33.554 -7.316 53.597 1.00 90.81 350 LEU A N 1
ATOM 2583 C CA . LEU A 1 350 ? -34.293 -8.556 53.367 1.00 90.81 350 LEU A CA 1
ATOM 2584 C C . LEU A 1 350 ? -33.718 -9.698 54.216 1.00 90.81 350 LEU A C 1
ATOM 2586 O O . LEU A 1 350 ? -34.458 -10.356 54.942 1.00 90.81 350 LEU A O 1
ATOM 2590 N N . ASP A 1 351 ? -32.396 -9.866 54.200 1.00 91.75 351 ASP A N 1
ATOM 2591 C CA . ASP A 1 351 ? -31.686 -10.894 54.962 1.00 91.75 351 ASP A CA 1
ATOM 2592 C C . ASP A 1 351 ? -31.873 -10.707 56.472 1.00 91.75 351 ASP A C 1
ATOM 2594 O O . ASP A 1 351 ? -32.068 -11.679 57.210 1.00 91.75 351 ASP A O 1
ATOM 2598 N N . LYS A 1 352 ? -31.865 -9.454 56.948 1.00 92.50 352 LYS A N 1
ATOM 2599 C CA . LYS A 1 352 ? -32.164 -9.132 58.347 1.00 92.50 352 LYS A CA 1
ATOM 2600 C C . LYS A 1 352 ? -33.604 -9.500 58.711 1.00 92.50 352 LYS A C 1
ATOM 2602 O O . LYS A 1 352 ? -33.811 -10.156 59.728 1.00 92.50 352 LYS A O 1
ATOM 2607 N N . SER A 1 353 ? -34.574 -9.139 57.870 1.00 89.44 353 SER A N 1
ATOM 2608 C CA . SER A 1 353 ? -35.986 -9.471 58.091 1.00 89.44 353 SER A CA 1
ATOM 2609 C C . SER A 1 353 ? -36.229 -10.984 58.112 1.00 89.44 353 SER A C 1
ATOM 2611 O O . SER A 1 353 ? -36.971 -11.465 58.963 1.00 89.44 353 SER A O 1
ATOM 2613 N N . ILE A 1 354 ? -35.571 -11.743 57.231 1.00 90.12 354 ILE A N 1
ATOM 2614 C CA . ILE A 1 354 ? -35.652 -13.209 57.203 1.00 90.12 354 ILE A CA 1
ATOM 2615 C C . ILE A 1 354 ? -35.057 -13.815 58.484 1.00 90.12 354 ILE A C 1
ATOM 2617 O O . ILE A 1 354 ? -35.657 -14.710 59.075 1.00 90.12 354 ILE A O 1
ATOM 2621 N N . ARG A 1 355 ? -33.904 -13.319 58.961 1.00 87.81 355 ARG A N 1
ATOM 2622 C CA . ARG A 1 355 ? -33.313 -13.784 60.232 1.00 87.81 355 ARG A CA 1
ATOM 2623 C C . ARG A 1 355 ? -34.190 -13.482 61.443 1.00 87.81 355 ARG A C 1
ATOM 2625 O O . ARG A 1 355 ? -34.224 -14.293 62.360 1.00 87.81 355 ARG A O 1
ATOM 2632 N N . GLU A 1 356 ? -34.857 -12.331 61.462 1.00 89.06 356 GLU A N 1
ATOM 2633 C CA . GLU A 1 356 ? -35.785 -11.961 62.536 1.00 89.06 356 GLU A CA 1
ATOM 2634 C C . GLU A 1 356 ? -37.044 -12.840 62.533 1.00 89.06 356 GLU A C 1
ATOM 2636 O O . GLU A 1 356 ? -37.522 -13.182 63.605 1.00 89.06 356 GLU A O 1
ATOM 2641 N N . GLN A 1 357 ? -37.538 -13.270 61.365 1.00 82.00 357 GLN A N 1
ATOM 2642 C CA . GLN A 1 357 ? -38.675 -14.201 61.263 1.00 82.00 357 GLN A CA 1
ATOM 2643 C C . GLN A 1 357 ? -38.338 -15.656 61.629 1.00 82.00 357 GLN A C 1
ATOM 2645 O O . GLN A 1 357 ? -39.246 -16.433 61.909 1.00 82.00 357 GLN A O 1
ATOM 2650 N N . MET A 1 358 ? -37.059 -16.043 61.599 1.00 78.62 358 MET A N 1
ATOM 2651 C CA . MET A 1 358 ? -36.605 -17.393 61.966 1.00 78.62 358 MET A CA 1
ATOM 2652 C C . MET A 1 358 ? -36.212 -17.545 63.448 1.00 78.62 358 MET A C 1
ATOM 2654 O O . MET A 1 358 ? -35.796 -18.635 63.843 1.00 78.62 358 MET A O 1
ATOM 2658 N N . ARG A 1 359 ? -36.295 -16.480 64.253 1.00 72.50 359 ARG A N 1
ATOM 2659 C CA . ARG A 1 359 ? -36.082 -16.513 65.710 1.00 72.50 359 ARG A CA 1
ATOM 2660 C C . ARG A 1 359 ? -37.403 -16.586 66.459 1.00 72.50 359 ARG A C 1
ATOM 2662 O O . ARG A 1 359 ? -37.407 -17.266 67.504 1.00 72.50 359 ARG A O 1
#

Secondary structure (DSSP, 8-state):
--HHHHHHHHHHHHHHHHHHHHHHHS-PPPPP--------PPPPPGGGG------TTS-THHHH---SSTT-----TTSS-SEEETTEEHHHHHHHS-SSTTB-TTT--B--HHHHHHHHHHHHHHHHHHHHHH--GGGGGGS---EE-TT--EE-GGGSHHHHHHHHHHHHHHHHHHTTS---HHHHHHHHTTTTSTTS---HHHHHHHHTT-HHHHHHHHHHHHHTTT-HHHHSS--TTHHHHS-SSGGG--SHHHHHHHHHHHHHHTT-GGGSPSTHHHHHHHHHHH--HHHHHHHHHHHHHHHHHHHHHHHHHHGGGTT--HHHHHHHHHHHHHHHHHHHHHHHHHHHHHHHHT-

Radius of gyration: 30.1 Å; chains: 1; bounding box: 86×45×98 Å

Foldseek 3Di:
DPVVVVVVVVVVVVVVVVVVVVVVVPDDDPDDDDDDDDDDDDDDPPVVVPPPPPPPPPDPVVLVPQPPDLPDDDDPPPLWAAALDPPGTSVVQCVVCPQQAFANVPARQGFDPVLSLVLLLLLLLLQLLVCLLVVPLSSLSSHDAWDQDPVRDTQHRCSGSSNSNLQLNLLLLLLLQLLVVDVDLVSQLSNCVPPLCVPVPDDSVQQSVLSNPHLLRSQVSSLVVCLVVPNPPSVPDRPLSSCCSRPNACVSHDDPSSNQSRQLNVCNNVLHLVSHDDDSRSLSSVCNSVSDCVSSVVSVVVSSVSSNVSVVVSCVVCPPNPPHHPVRSVVVVVVVVVVVVVVVVVVVVVVVVVVVVVD